Protein AF-A0A937QZJ7-F1 (afdb_monomer_lite)

Radius of gyration: 23.82 Å; chains: 1; bounding box: 59×58×66 Å

Sequence (347 aa):
MGINSFYIAVIALNGLVGIVTQPHTMSNCAAGRTEMEGRFGWMFGNLIKRVCTVPWCLTGVAAVVYFGSKGIEVEPDKVFGAVAGDFLPKIMPGVLGIFLAALLASVMSSCDAFMIASAGLFTENIYRPLAPDHPQGHYVTVGRIASVVVVSGGVAFAYGLRGVVEGLEIFWKISAMMGIAFWLGLFWRRMTTAGAWATTLIGFAVMLFTSDIVFGERSIWDFNQHFAQYLPQFMLFDGKLHLPWQMILYLGAALTSGIAVSLLTRPVAAEKLENFYALTRTPVRLGEQVDQPCTLPAGAVVPERRNLLPNTSLEIAIPSRISVLGFLAGWACVAVIVVCVYMIANG

pLDDT: mean 89.59, std 5.63, range [48.53, 97.44]

Structure (mmCIF, N/CA/C/O backbone):
data_AF-A0A937QZJ7-F1
#
_entry.id   AF-A0A937QZJ7-F1
#
loop_
_atom_site.group_PDB
_atom_site.id
_atom_site.type_symbol
_atom_site.label_atom_id
_atom_site.label_alt_id
_atom_site.label_comp_id
_atom_site.label_asym_id
_atom_site.label_entity_id
_atom_site.label_seq_id
_atom_site.pdbx_PDB_ins_code
_atom_site.Cartn_x
_atom_site.Cartn_y
_atom_site.Cartn_z
_atom_site.occupancy
_atom_site.B_iso_or_equiv
_atom_site.auth_seq_id
_atom_site.auth_comp_id
_atom_site.auth_asym_id
_atom_site.auth_atom_id
_atom_site.pdbx_PDB_model_num
ATOM 1 N N . MET A 1 1 ? -12.343 -13.049 21.674 1.00 48.53 1 MET A N 1
ATOM 2 C CA . MET A 1 1 ? -10.929 -13.278 21.295 1.00 48.53 1 MET A CA 1
ATOM 3 C C . MET A 1 1 ? -10.725 -12.787 19.856 1.00 48.53 1 MET A C 1
ATOM 5 O O . MET A 1 1 ? -10.540 -13.607 18.979 1.00 48.53 1 MET A O 1
ATOM 9 N N . GLY A 1 2 ? -10.860 -11.476 19.599 1.00 68.88 2 GLY A N 1
ATOM 10 C CA . GLY A 1 2 ? -10.841 -10.906 18.236 1.00 68.88 2 GLY A CA 1
ATOM 11 C C . GLY A 1 2 ? -9.450 -10.418 17.821 1.00 68.88 2 GLY A C 1
ATOM 12 O O . GLY A 1 2 ? -8.762 -11.054 17.035 1.00 68.88 2 GLY A O 1
ATOM 13 N N . ILE A 1 3 ? -8.981 -9.323 18.423 1.00 77.25 3 ILE A N 1
ATOM 14 C CA . ILE A 1 3 ? -7.643 -8.772 18.164 1.00 77.25 3 ILE A CA 1
ATOM 15 C C . ILE A 1 3 ? -6.646 -9.404 19.144 1.00 77.25 3 ILE A C 1
ATOM 17 O O . ILE A 1 3 ? -6.691 -9.139 20.343 1.00 77.25 3 ILE A O 1
ATOM 21 N N . ASN A 1 4 ? -5.751 -10.256 18.646 1.00 86.94 4 ASN A N 1
ATOM 22 C CA . ASN A 1 4 ? -4.649 -10.851 19.410 1.00 86.94 4 ASN A CA 1
ATOM 23 C C . ASN A 1 4 ? -3.289 -10.502 18.771 1.00 86.94 4 ASN A C 1
ATOM 25 O O . ASN A 1 4 ? -3.226 -9.868 17.716 1.00 86.94 4 ASN A O 1
ATOM 29 N N . SER A 1 5 ? -2.180 -10.901 19.399 1.00 88.12 5 SER A N 1
ATOM 30 C CA . SER A 1 5 ? -0.830 -10.634 18.873 1.00 88.12 5 SER A CA 1
ATOM 31 C C . SER A 1 5 ? -0.617 -11.199 17.463 1.00 88.12 5 SER A C 1
ATOM 33 O O . SER A 1 5 ? 0.039 -10.563 16.642 1.00 88.12 5 SER A O 1
ATOM 35 N N . PHE A 1 6 ? -1.225 -12.348 17.157 1.00 91.06 6 PHE A N 1
ATOM 36 C CA . PHE A 1 6 ? -1.207 -12.952 15.826 1.00 91.06 6 PHE A CA 1
ATOM 37 C C . PHE A 1 6 ? -1.927 -12.080 14.786 1.00 91.06 6 PHE A C 1
ATOM 39 O O . PHE A 1 6 ? -1.369 -11.813 13.724 1.00 91.06 6 PHE A O 1
ATOM 46 N N . TYR A 1 7 ? -3.116 -11.565 15.110 1.00 89.56 7 TYR A N 1
ATOM 47 C CA . TYR A 1 7 ? -3.871 -10.644 14.258 1.00 89.56 7 TYR A CA 1
ATOM 48 C C . TYR A 1 7 ? -3.046 -9.402 13.911 1.00 89.56 7 TYR A C 1
ATOM 50 O O . TYR A 1 7 ? -2.906 -9.045 12.742 1.00 89.56 7 TYR A O 1
ATOM 58 N N . ILE A 1 8 ? -2.430 -8.792 14.927 1.00 89.56 8 ILE A N 1
ATOM 59 C CA . ILE A 1 8 ? -1.587 -7.604 14.762 1.00 89.56 8 ILE A CA 1
ATOM 60 C C . ILE A 1 8 ? -0.368 -7.917 13.886 1.00 89.56 8 ILE A C 1
ATOM 62 O O . ILE A 1 8 ? -0.071 -7.160 12.963 1.00 89.56 8 ILE A O 1
ATOM 66 N N . ALA A 1 9 ? 0.322 -9.033 14.138 1.00 92.69 9 ALA A N 1
ATOM 67 C CA . ALA A 1 9 ? 1.514 -9.418 13.387 1.00 92.69 9 ALA A CA 1
ATOM 68 C C . ALA A 1 9 ? 1.215 -9.658 11.899 1.00 92.69 9 ALA A C 1
ATOM 70 O O . ALA A 1 9 ? 1.947 -9.174 11.035 1.00 92.69 9 ALA A O 1
ATOM 71 N N . VAL A 1 10 ? 0.124 -10.363 11.591 1.00 93.00 10 VAL A N 1
ATOM 72 C CA . VAL A 1 10 ? -0.250 -10.673 10.206 1.00 93.00 10 VAL A CA 1
ATOM 73 C C . VAL A 1 10 ? -0.704 -9.426 9.455 1.00 93.00 10 VAL A C 1
ATOM 75 O O . VAL A 1 10 ? -0.276 -9.221 8.323 1.00 93.00 10 VAL A O 1
ATOM 78 N N . ILE A 1 11 ? -1.502 -8.551 10.073 1.00 89.62 11 ILE A N 1
ATOM 79 C CA . ILE A 1 11 ? -1.908 -7.293 9.430 1.00 89.62 11 ILE A CA 1
ATOM 80 C C . ILE A 1 11 ? -0.711 -6.373 9.216 1.00 89.62 11 ILE A C 1
ATOM 82 O O . ILE A 1 11 ? -0.606 -5.752 8.159 1.00 89.62 11 ILE A O 1
ATOM 86 N N . ALA A 1 12 ? 0.216 -6.306 10.175 1.00 90.50 12 ALA A N 1
ATOM 87 C CA . ALA A 1 12 ? 1.449 -5.547 10.010 1.00 90.50 12 ALA A CA 1
ATOM 88 C C . ALA A 1 12 ? 2.272 -6.076 8.825 1.00 90.50 12 ALA A C 1
ATOM 90 O O . ALA A 1 12 ? 2.703 -5.288 7.983 1.00 90.50 12 ALA A O 1
ATOM 91 N N . LEU A 1 13 ? 2.429 -7.399 8.710 1.00 92.44 13 LEU A N 1
ATOM 92 C CA . LEU A 1 13 ? 3.103 -8.027 7.573 1.00 92.44 13 LEU A CA 1
ATOM 93 C C . LEU A 1 13 ? 2.379 -7.729 6.254 1.00 92.44 13 LEU A C 1
ATOM 95 O O . LEU A 1 13 ? 3.010 -7.311 5.287 1.00 92.44 13 LEU A O 1
ATOM 99 N N . ASN A 1 14 ? 1.057 -7.885 6.220 1.00 92.00 14 ASN A N 1
ATOM 100 C CA . ASN A 1 14 ? 0.241 -7.606 5.044 1.00 92.00 14 ASN A CA 1
ATOM 101 C C . ASN A 1 14 ? 0.363 -6.139 4.599 1.00 92.00 14 ASN A C 1
ATOM 103 O O . ASN A 1 14 ? 0.540 -5.851 3.417 1.00 92.00 14 ASN A O 1
ATOM 107 N N . GLY A 1 15 ? 0.340 -5.208 5.556 1.00 90.50 15 GLY A N 1
ATOM 108 C CA . GLY A 1 15 ? 0.557 -3.785 5.312 1.00 90.50 15 GLY A CA 1
ATOM 109 C C . GLY A 1 15 ? 1.948 -3.488 4.747 1.00 90.50 15 GLY A C 1
ATOM 110 O O . GLY A 1 15 ? 2.060 -2.720 3.794 1.00 90.50 15 GLY A O 1
ATOM 111 N N . LEU A 1 16 ? 3.000 -4.127 5.274 1.00 90.38 16 LEU A N 1
ATOM 112 C CA . LEU A 1 16 ? 4.367 -4.007 4.746 1.00 90.38 16 LEU A CA 1
ATOM 113 C C . LEU A 1 16 ? 4.489 -4.549 3.319 1.00 90.38 16 LEU A C 1
ATOM 115 O O . LEU A 1 16 ? 5.191 -3.964 2.495 1.00 90.38 16 LEU A O 1
ATOM 119 N N . VAL A 1 17 ? 3.794 -5.643 3.011 1.00 92.69 17 VAL A N 1
ATOM 120 C CA . VAL A 1 17 ? 3.760 -6.192 1.655 1.00 92.69 17 VAL A CA 1
ATOM 121 C C . VAL A 1 17 ? 3.044 -5.229 0.705 1.00 92.69 17 VAL A C 1
ATOM 123 O O . VAL A 1 17 ? 3.556 -4.975 -0.379 1.00 92.69 17 VAL A O 1
ATOM 126 N N . GLY A 1 18 ? 1.899 -4.666 1.103 1.00 90.31 18 GLY A N 1
ATOM 127 C CA . GLY A 1 18 ? 1.051 -3.859 0.220 1.00 90.31 18 GLY A CA 1
ATOM 128 C C . GLY A 1 18 ? 1.418 -2.381 0.078 1.00 90.31 18 GLY A C 1
ATOM 129 O O . GLY A 1 18 ? 0.982 -1.746 -0.879 1.00 90.31 18 GLY A O 1
ATOM 130 N N . ILE A 1 19 ? 2.198 -1.801 0.996 1.00 88.81 19 ILE A N 1
ATOM 131 C CA . ILE A 1 19 ? 2.499 -0.356 0.974 1.00 88.81 19 ILE A CA 1
ATOM 132 C C . ILE A 1 19 ? 3.241 0.073 -0.300 1.00 88.81 19 ILE A C 1
ATOM 134 O O . ILE A 1 19 ? 2.977 1.143 -0.841 1.00 88.81 19 ILE A O 1
ATOM 138 N N . VAL A 1 20 ? 4.128 -0.782 -0.816 1.00 87.06 20 VAL A N 1
ATOM 139 C CA . VAL A 1 20 ? 4.969 -0.492 -1.990 1.00 87.06 20 VAL A CA 1
ATOM 140 C C . VAL A 1 20 ? 4.187 -0.410 -3.297 1.00 87.06 20 VAL A C 1
ATOM 142 O O . VAL A 1 20 ? 4.628 0.248 -4.234 1.00 87.06 20 VAL A O 1
ATOM 145 N N . THR A 1 21 ? 3.020 -1.047 -3.360 1.00 88.25 21 THR A N 1
ATOM 146 C CA . THR A 1 21 ? 2.150 -1.054 -4.542 1.00 88.25 21 THR A CA 1
ATOM 147 C C . THR A 1 21 ? 1.057 0.001 -4.488 1.00 88.25 21 THR A C 1
ATOM 149 O O . THR A 1 21 ? 0.232 0.072 -5.396 1.00 88.25 21 THR A O 1
ATOM 152 N N . GLN A 1 22 ? 1.039 0.849 -3.455 1.00 86.75 22 GLN A N 1
ATOM 153 C CA . GLN A 1 22 ? 0.125 1.983 -3.429 1.00 86.75 22 GLN A CA 1
ATOM 154 C C . GLN A 1 22 ? 0.563 3.023 -4.471 1.00 86.75 22 GLN A C 1
ATOM 156 O O . GLN A 1 22 ? 1.708 3.481 -4.434 1.00 86.75 22 GLN A O 1
ATOM 161 N N . PRO A 1 23 ? -0.332 3.445 -5.378 1.00 81.06 23 PRO A N 1
ATOM 162 C CA . PRO A 1 23 ? 0.050 4.182 -6.583 1.00 81.06 23 PRO A CA 1
ATOM 163 C C . PRO A 1 23 ? 0.672 5.554 -6.287 1.00 81.06 23 PRO A C 1
ATOM 165 O O . PRO A 1 23 ? 1.566 5.996 -7.000 1.00 81.06 23 PRO A O 1
ATOM 168 N N . HIS A 1 24 ? 0.264 6.199 -5.192 1.00 84.25 24 HIS A N 1
ATOM 169 C CA . HIS A 1 24 ? 0.816 7.483 -4.755 1.00 84.25 24 HIS A CA 1
ATOM 170 C C . HIS A 1 24 ? 2.193 7.361 -4.073 1.00 84.25 24 HIS A C 1
ATOM 172 O O . HIS A 1 24 ? 2.900 8.354 -3.921 1.00 84.25 24 HIS A O 1
ATOM 178 N N . THR A 1 25 ? 2.596 6.165 -3.631 1.00 85.50 25 THR A N 1
ATOM 179 C CA . THR A 1 25 ? 3.853 5.985 -2.886 1.00 85.50 25 THR A CA 1
ATOM 180 C C . THR A 1 25 ? 5.062 6.242 -3.779 1.00 85.50 25 THR A C 1
ATOM 182 O O . THR A 1 25 ? 5.954 7.001 -3.401 1.00 85.50 25 THR A O 1
ATOM 185 N N . MET A 1 26 ? 5.071 5.677 -4.990 1.00 82.50 26 MET A N 1
ATOM 186 C CA . MET A 1 26 ? 6.173 5.889 -5.932 1.00 82.50 26 MET A CA 1
ATOM 187 C C . MET A 1 26 ? 6.269 7.348 -6.381 1.00 82.50 26 MET A C 1
ATOM 189 O O . MET A 1 26 ? 7.365 7.899 -6.385 1.00 82.50 26 MET A O 1
ATOM 193 N N . SER A 1 27 ? 5.141 7.997 -6.693 1.00 81.44 27 SER A N 1
ATOM 194 C CA . SER A 1 27 ? 5.134 9.406 -7.110 1.00 81.44 27 SER A CA 1
ATOM 195 C C . SER A 1 27 ? 5.614 10.342 -6.002 1.00 81.44 27 SER A C 1
ATOM 197 O O . SER A 1 27 ? 6.367 11.272 -6.273 1.00 81.44 27 SER A O 1
ATOM 199 N N . ASN A 1 28 ? 5.237 10.078 -4.748 1.00 82.75 28 ASN A N 1
ATOM 200 C CA . ASN A 1 28 ? 5.669 10.890 -3.611 1.00 82.75 28 ASN A CA 1
ATOM 201 C C . ASN A 1 28 ? 7.178 10.772 -3.370 1.00 82.75 28 ASN A C 1
ATOM 203 O O . ASN A 1 28 ? 7.836 11.775 -3.110 1.00 82.75 28 ASN A O 1
ATOM 207 N N . CYS A 1 29 ? 7.735 9.564 -3.488 1.00 82.19 29 CYS A N 1
ATOM 208 C CA . CYS A 1 29 ? 9.179 9.358 -3.382 1.00 82.19 29 CYS A CA 1
ATOM 209 C C . CYS A 1 29 ? 9.938 9.967 -4.572 1.00 82.19 29 CYS A C 1
ATOM 211 O O . CYS A 1 29 ? 11.021 10.516 -4.379 1.00 82.19 29 CYS A O 1
ATOM 213 N N . ALA A 1 30 ? 9.365 9.908 -5.778 1.00 79.88 30 ALA A N 1
ATOM 214 C CA . ALA A 1 30 ? 9.956 10.463 -6.996 1.00 79.88 30 ALA A CA 1
ATOM 215 C C . ALA A 1 30 ? 9.897 12.000 -7.073 1.00 79.88 30 ALA A C 1
ATOM 217 O O . ALA A 1 30 ? 10.629 12.597 -7.854 1.00 79.88 30 ALA A O 1
ATOM 218 N N . ALA A 1 31 ? 9.053 12.653 -6.268 1.00 83.81 31 ALA A N 1
ATOM 219 C CA . ALA A 1 31 ? 8.969 14.113 -6.208 1.00 83.81 31 ALA A CA 1
ATOM 220 C C . ALA A 1 31 ? 10.156 14.771 -5.471 1.00 83.81 31 ALA A C 1
ATOM 222 O O . ALA A 1 31 ? 10.323 15.991 -5.541 1.00 83.81 31 ALA A O 1
ATOM 223 N N . GLY A 1 32 ? 10.967 13.991 -4.746 1.00 84.81 32 GLY A N 1
ATOM 224 C CA . GLY A 1 32 ? 12.198 14.478 -4.120 1.00 84.81 32 GLY A CA 1
ATOM 225 C C . GLY A 1 32 ? 13.272 14.808 -5.160 1.00 84.81 32 GLY A C 1
ATOM 226 O O . GLY A 1 32 ? 13.338 14.184 -6.214 1.00 84.81 32 GLY A O 1
ATOM 227 N N . ARG A 1 33 ? 14.154 15.772 -4.867 1.00 84.25 33 ARG A N 1
ATOM 228 C CA . ARG A 1 33 ? 15.234 16.156 -5.799 1.00 84.25 33 ARG A CA 1
ATOM 229 C C . ARG A 1 33 ? 16.394 15.171 -5.784 1.00 84.25 33 ARG A C 1
ATOM 231 O O . ARG A 1 33 ? 17.180 15.117 -6.725 1.00 84.25 33 ARG A O 1
ATOM 238 N N . THR A 1 34 ? 16.539 14.450 -4.676 1.00 88.12 34 THR A N 1
ATOM 239 C CA . THR A 1 34 ? 17.578 13.444 -4.466 1.00 88.12 34 THR A CA 1
ATOM 240 C C . THR A 1 34 ? 16.996 12.229 -3.758 1.00 88.12 34 THR A C 1
ATOM 242 O O . THR A 1 34 ? 16.001 12.324 -3.033 1.00 88.12 34 THR A O 1
ATOM 245 N N . GLU A 1 35 ? 17.666 11.085 -3.894 1.00 85.38 35 GLU A N 1
ATOM 246 C CA . GLU A 1 35 ? 17.278 9.858 -3.192 1.00 85.38 35 GLU A CA 1
ATOM 247 C C . GLU A 1 35 ? 17.238 10.054 -1.661 1.00 85.38 35 GLU A C 1
ATOM 249 O O . GLU A 1 35 ? 16.348 9.543 -0.979 1.00 85.38 35 GLU A O 1
ATOM 254 N N . MET A 1 36 ? 18.170 10.834 -1.101 1.00 88.12 36 MET A N 1
ATOM 255 C CA . MET A 1 36 ? 18.233 11.084 0.344 1.00 88.12 36 MET A CA 1
ATOM 256 C C . MET A 1 36 ? 17.056 11.914 0.862 1.00 88.12 36 MET A C 1
ATOM 258 O O . MET A 1 36 ? 16.551 11.618 1.946 1.00 88.12 36 MET A O 1
ATOM 262 N N . GLU A 1 37 ? 16.592 12.907 0.100 1.00 88.81 37 GLU A N 1
ATOM 263 C CA . GLU A 1 37 ? 15.382 13.667 0.440 1.00 88.81 37 GLU A CA 1
ATOM 264 C C . GLU A 1 37 ? 14.152 12.755 0.470 1.00 88.81 37 GLU A C 1
ATOM 266 O O . GLU A 1 37 ? 13.390 12.789 1.437 1.00 88.81 37 GLU A O 1
ATOM 271 N N . GLY A 1 38 ? 14.003 11.881 -0.533 1.00 88.31 38 GLY A N 1
ATOM 272 C CA . GLY A 1 38 ? 12.912 10.905 -0.584 1.00 88.31 38 GLY A CA 1
ATOM 273 C C . GLY A 1 38 ? 12.938 9.946 0.610 1.00 88.31 38 GLY A C 1
ATOM 274 O O . GLY A 1 38 ? 11.921 9.732 1.271 1.00 88.31 38 GLY A O 1
ATOM 275 N N . ARG A 1 39 ? 14.120 9.424 0.958 1.00 87.94 39 ARG A N 1
ATOM 276 C CA . ARG A 1 39 ? 14.309 8.521 2.107 1.00 87.94 39 ARG A CA 1
ATOM 277 C C . ARG A 1 39 ? 13.985 9.189 3.440 1.00 87.94 39 ARG A C 1
ATOM 279 O O . ARG A 1 39 ? 13.289 8.595 4.265 1.00 87.94 39 ARG A O 1
ATOM 286 N N . PHE A 1 40 ? 14.489 10.403 3.659 1.00 88.50 40 PHE A N 1
ATOM 287 C CA . PHE A 1 40 ? 14.220 11.152 4.884 1.00 88.50 40 PHE A CA 1
ATOM 288 C C . PHE A 1 40 ? 12.739 11.526 4.985 1.00 88.50 40 PHE A C 1
ATOM 290 O O . PHE A 1 40 ? 12.119 11.272 6.015 1.00 88.50 40 PHE A O 1
ATOM 297 N N . GLY A 1 41 ? 12.155 12.054 3.904 1.00 89.75 41 GLY A N 1
ATOM 298 C CA . GLY A 1 41 ? 10.746 12.437 3.844 1.00 89.75 41 GLY A CA 1
ATOM 299 C C . GLY A 1 41 ? 9.806 11.261 4.101 1.00 89.75 41 GLY A C 1
ATOM 300 O O . GLY A 1 41 ? 8.889 11.374 4.916 1.00 89.75 41 GLY A O 1
ATOM 301 N N . TRP A 1 42 ? 10.071 10.103 3.487 1.00 87.94 42 TRP A N 1
ATOM 302 C CA . TRP A 1 42 ? 9.281 8.891 3.707 1.00 87.94 42 TRP A CA 1
ATOM 303 C C . TRP A 1 42 ? 9.346 8.414 5.162 1.00 87.94 42 TRP A C 1
ATOM 305 O O . TRP A 1 42 ? 8.314 8.118 5.771 1.00 87.94 42 TRP A O 1
ATOM 315 N N . MET A 1 43 ? 10.549 8.366 5.739 1.00 88.38 43 MET A N 1
ATOM 316 C CA . MET A 1 43 ? 10.755 7.925 7.118 1.00 88.38 43 MET A CA 1
ATOM 317 C C . MET A 1 43 ? 10.092 8.875 8.121 1.00 88.38 43 MET A C 1
ATOM 319 O O . MET A 1 43 ? 9.308 8.451 8.971 1.00 88.38 43 MET A O 1
ATOM 323 N N . PHE A 1 44 ? 10.374 10.170 7.996 1.00 89.56 44 PHE A N 1
ATOM 324 C CA . PHE A 1 44 ? 9.862 11.198 8.891 1.00 89.56 44 PHE A CA 1
ATOM 325 C C . PHE A 1 44 ? 8.338 11.328 8.799 1.00 89.56 44 PHE A C 1
ATOM 327 O O . PHE A 1 44 ? 7.660 11.373 9.826 1.00 89.56 44 PHE A O 1
ATOM 334 N N . GLY A 1 45 ? 7.779 11.293 7.585 1.00 89.50 45 GLY A N 1
ATOM 335 C CA . GLY A 1 45 ? 6.333 11.322 7.369 1.00 89.50 45 GLY A CA 1
ATOM 336 C C . GLY A 1 45 ? 5.615 10.132 8.013 1.00 89.50 45 GLY A C 1
ATOM 337 O O . GLY A 1 45 ? 4.573 10.308 8.646 1.00 89.50 45 GLY A O 1
ATOM 338 N N . ASN A 1 46 ? 6.185 8.925 7.922 1.00 88.69 46 ASN A N 1
ATOM 339 C CA . ASN A 1 46 ? 5.636 7.753 8.610 1.00 88.69 46 ASN A CA 1
ATOM 340 C C . ASN A 1 46 ? 5.739 7.874 10.136 1.00 88.69 46 ASN A C 1
ATOM 342 O O . ASN A 1 46 ? 4.801 7.493 10.836 1.00 88.69 46 ASN A O 1
ATOM 346 N N . LEU A 1 47 ? 6.834 8.433 10.659 1.00 90.56 47 LEU A N 1
ATOM 347 C CA . LEU A 1 47 ? 7.017 8.619 12.098 1.00 90.56 47 LEU A CA 1
ATOM 348 C C . LEU A 1 47 ? 6.030 9.642 12.680 1.00 90.56 47 LEU A C 1
ATOM 350 O O . LEU A 1 47 ? 5.380 9.347 13.683 1.00 90.56 47 LEU A O 1
ATOM 354 N N . ILE A 1 48 ? 5.850 10.797 12.028 1.00 91.38 48 ILE A N 1
ATOM 355 C CA . ILE A 1 48 ? 4.863 11.810 12.443 1.00 91.38 48 ILE A CA 1
ATOM 356 C C . ILE A 1 48 ? 3.465 11.205 12.509 1.00 91.38 48 ILE A C 1
ATOM 358 O O . ILE A 1 48 ? 2.762 11.400 13.501 1.00 91.38 48 ILE A O 1
ATOM 362 N N . LYS A 1 49 ? 3.069 10.418 11.498 1.00 89.62 49 LYS A N 1
ATOM 363 C CA . LYS A 1 49 ? 1.763 9.746 11.503 1.00 89.62 49 LYS A CA 1
ATOM 364 C C . LYS A 1 49 ? 1.570 8.899 12.763 1.00 89.62 49 LYS A C 1
ATOM 366 O O . LYS A 1 49 ? 0.486 8.926 13.335 1.00 89.62 49 LYS A O 1
ATOM 371 N N . ARG A 1 50 ? 2.609 8.196 13.236 1.00 89.44 50 ARG A N 1
ATOM 372 C CA . ARG A 1 50 ? 2.536 7.396 14.475 1.00 89.44 50 ARG A CA 1
ATOM 373 C C . ARG A 1 50 ? 2.343 8.257 15.718 1.00 89.44 50 ARG A C 1
ATOM 375 O O . ARG A 1 50 ? 1.522 7.908 16.563 1.00 89.44 50 ARG A O 1
ATOM 382 N N . VAL A 1 51 ? 3.024 9.397 15.799 1.00 90.25 51 VAL A N 1
ATOM 383 C CA . VAL A 1 51 ? 2.830 10.354 16.898 1.00 90.25 51 VAL A CA 1
ATOM 384 C C . VAL A 1 51 ? 1.390 10.882 16.908 1.00 90.25 51 VAL A C 1
ATOM 386 O O . VAL A 1 51 ? 0.751 10.870 17.954 1.00 90.25 51 VAL A O 1
ATOM 389 N N . CYS A 1 52 ? 0.834 11.256 15.751 1.00 89.94 52 CYS A N 1
ATOM 390 C CA . CYS A 1 52 ? -0.543 11.756 15.644 1.00 89.94 52 CYS A CA 1
ATOM 391 C C . CYS A 1 52 ? -1.612 10.695 15.958 1.00 89.94 52 CYS A C 1
ATOM 393 O O . CYS A 1 52 ? -2.673 11.030 16.481 1.00 89.94 52 CYS A O 1
ATOM 395 N N . THR A 1 53 ? -1.350 9.413 15.677 1.00 88.88 53 THR A N 1
ATOM 396 C CA . THR A 1 53 ? -2.319 8.341 15.968 1.00 88.88 53 THR A CA 1
ATOM 397 C C . THR A 1 53 ? -2.531 8.090 17.460 1.00 88.88 53 THR A C 1
ATOM 399 O O . THR A 1 53 ? -3.592 7.601 17.840 1.00 88.88 53 THR A O 1
ATOM 402 N N . VAL A 1 54 ? -1.562 8.441 18.314 1.00 90.06 54 VAL A N 1
ATOM 403 C CA . VAL A 1 54 ? -1.662 8.223 19.765 1.00 90.06 54 VAL A CA 1
ATOM 404 C C . VAL A 1 54 ? -2.781 9.073 20.388 1.00 90.06 54 VAL A C 1
ATOM 406 O O . VAL A 1 54 ? -3.692 8.480 20.969 1.00 90.06 54 VAL A O 1
ATOM 409 N N . PRO A 1 55 ? -2.810 10.415 20.227 1.00 89.50 55 PRO A N 1
ATOM 410 C CA . PRO A 1 55 ? -3.928 11.231 20.699 1.00 89.50 55 PRO A CA 1
ATOM 411 C C . PRO A 1 55 ? -5.285 10.803 20.137 1.00 89.50 55 PRO A C 1
ATOM 413 O O . PRO A 1 55 ? -6.270 10.816 20.872 1.00 89.50 55 PRO A O 1
ATOM 416 N N . TRP A 1 56 ? -5.358 10.387 18.866 1.00 89.31 56 TRP A N 1
ATOM 417 C CA . TRP A 1 56 ? -6.610 9.893 18.280 1.00 89.31 56 TRP A CA 1
ATOM 418 C C . TRP A 1 56 ? -7.123 8.632 18.975 1.00 89.31 56 TRP A C 1
ATOM 420 O O . TRP A 1 56 ? -8.303 8.564 19.312 1.00 89.31 56 TRP A O 1
ATOM 430 N N . CYS A 1 57 ? -6.240 7.669 19.246 1.00 88.88 57 CYS A N 1
ATOM 431 C CA . CYS A 1 57 ? -6.594 6.453 19.974 1.00 88.88 57 CYS A CA 1
ATOM 432 C C . CYS A 1 57 ? -7.084 6.772 21.396 1.00 88.88 57 CYS A C 1
ATOM 434 O O . CYS A 1 57 ? -8.162 6.331 21.792 1.00 88.88 57 CYS A O 1
ATOM 436 N N . LEU A 1 58 ? -6.339 7.606 22.133 1.00 89.75 58 LEU A N 1
ATOM 437 C CA . LEU A 1 58 ? -6.716 8.033 23.485 1.00 89.75 58 LEU A CA 1
ATOM 438 C C . LEU A 1 58 ? -8.064 8.764 23.498 1.00 89.75 58 LEU A C 1
ATOM 440 O O . LEU A 1 58 ? -8.894 8.502 24.366 1.00 89.75 58 LEU A O 1
ATOM 444 N N . THR A 1 59 ? -8.313 9.624 22.506 1.00 91.00 59 THR A N 1
ATOM 445 C CA . THR A 1 59 ? -9.606 10.306 22.344 1.00 91.00 59 THR A CA 1
ATOM 446 C C . THR A 1 59 ? -10.737 9.297 22.147 1.00 91.00 59 THR A C 1
ATOM 448 O O . THR A 1 59 ? -11.782 9.433 22.775 1.00 91.00 59 THR A O 1
ATOM 451 N N . GLY A 1 60 ? -10.530 8.262 21.325 1.00 90.94 60 GLY A N 1
ATOM 452 C CA . GLY A 1 60 ? -11.512 7.195 21.117 1.00 90.94 60 GLY A CA 1
ATOM 453 C C . GLY A 1 60 ? -11.838 6.428 22.401 1.00 90.94 60 GLY A C 1
ATOM 454 O O . GLY A 1 60 ? -13.009 6.266 22.736 1.00 90.94 60 GLY A O 1
ATOM 455 N N . VAL A 1 61 ? -10.821 6.019 23.167 1.00 89.62 61 VAL A N 1
ATOM 456 C CA . VAL A 1 61 ? -11.016 5.317 24.451 1.00 89.62 61 VAL A CA 1
ATOM 457 C C . VAL A 1 61 ? -11.733 6.209 25.471 1.00 89.62 61 VAL A C 1
ATOM 459 O O . VAL A 1 61 ? -12.693 5.771 26.105 1.00 89.62 61 VAL A O 1
ATOM 462 N N . ALA A 1 62 ? -11.323 7.474 25.596 1.00 91.12 62 ALA A N 1
ATOM 463 C CA . ALA A 1 62 ? -11.970 8.433 26.489 1.0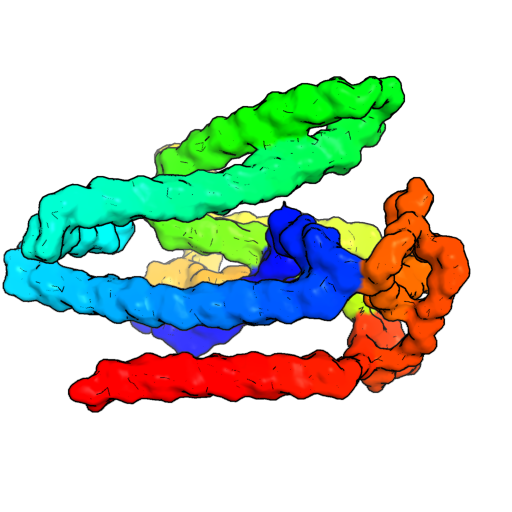0 91.12 62 ALA A CA 1
ATOM 464 C C . ALA A 1 62 ? -13.441 8.673 26.108 1.00 91.12 62 ALA A C 1
ATOM 466 O O . ALA A 1 62 ? -14.301 8.778 26.983 1.00 91.12 62 ALA A O 1
ATOM 467 N N . ALA A 1 63 ? -13.745 8.711 24.809 1.00 92.81 63 ALA A N 1
ATOM 468 C CA . ALA A 1 63 ? -15.103 8.877 24.310 1.00 92.81 63 ALA A CA 1
ATOM 469 C C . ALA A 1 63 ? -16.020 7.712 24.702 1.00 92.81 63 ALA A C 1
ATOM 471 O O . ALA A 1 63 ? -17.153 7.951 25.115 1.00 92.81 63 ALA A O 1
ATOM 472 N N . VAL A 1 64 ? -15.523 6.470 24.628 1.00 89.56 64 VAL A N 1
ATOM 473 C CA . VAL A 1 64 ? -16.274 5.273 25.047 1.00 89.56 64 VAL A CA 1
ATOM 474 C C . VAL A 1 64 ? -16.674 5.372 26.519 1.00 89.56 64 VAL A C 1
ATOM 476 O O . VAL A 1 64 ? -17.835 5.146 26.855 1.00 89.56 64 VAL A O 1
ATOM 479 N N . VAL A 1 65 ? -15.749 5.775 27.396 1.00 91.31 65 VAL A N 1
ATOM 480 C CA . VAL A 1 65 ? -16.040 5.962 28.828 1.00 91.31 65 VAL A CA 1
ATOM 481 C C . VAL A 1 65 ? -17.021 7.117 29.046 1.00 91.31 65 VAL A C 1
ATOM 483 O O . VAL A 1 65 ? -17.982 6.975 29.799 1.00 91.31 65 VAL A O 1
ATOM 486 N N . TYR A 1 66 ? -16.818 8.251 28.372 1.00 93.12 66 TYR A N 1
ATOM 487 C CA . TYR A 1 66 ? -17.668 9.435 28.513 1.00 93.12 66 TYR A CA 1
ATOM 488 C C . TYR A 1 66 ? -19.119 9.167 28.097 1.00 93.12 66 TYR A C 1
ATOM 490 O O . TYR A 1 66 ? -20.032 9.407 28.888 1.00 93.12 66 TYR A O 1
ATOM 498 N N . PHE A 1 67 ? -19.346 8.637 26.893 1.00 93.50 67 PHE A N 1
ATOM 499 C CA . PHE A 1 67 ? -20.697 8.332 26.415 1.00 93.50 67 PHE A CA 1
ATOM 500 C C . PHE A 1 67 ? -21.322 7.159 27.179 1.00 93.50 67 PHE A C 1
ATOM 502 O O . PHE A 1 67 ? -22.489 7.243 27.567 1.00 93.50 67 PHE A O 1
ATOM 509 N N . GLY A 1 68 ? -20.527 6.137 27.516 1.00 90.62 68 GLY A N 1
ATOM 510 C CA . GLY A 1 68 ? -20.963 5.017 28.351 1.00 90.62 68 GLY A CA 1
ATOM 511 C C . GLY A 1 68 ? -21.435 5.455 29.740 1.00 90.62 68 GLY A C 1
ATOM 512 O O . GLY A 1 68 ? -22.486 5.015 30.196 1.00 90.62 68 GLY A O 1
ATOM 513 N N . SER A 1 69 ? -20.735 6.398 30.384 1.00 91.25 69 SER A N 1
ATOM 514 C CA . SER A 1 69 ? -21.128 6.940 31.698 1.00 91.25 69 SER A CA 1
ATOM 515 C C . SER A 1 69 ? -22.466 7.691 31.684 1.00 91.25 69 SER A C 1
ATOM 517 O O . SER A 1 69 ? -23.111 7.835 32.720 1.00 91.25 69 SER A O 1
ATOM 519 N N . LYS A 1 70 ? -22.892 8.160 30.506 1.00 90.31 70 LYS A N 1
ATOM 520 C CA . LYS A 1 70 ? -24.161 8.863 30.291 1.00 90.31 70 LYS A CA 1
ATOM 521 C C . LYS A 1 70 ? -25.284 7.949 29.800 1.00 90.31 70 LYS A C 1
ATOM 523 O O . LYS A 1 70 ? -26.393 8.434 29.602 1.00 90.31 70 LYS A O 1
ATOM 528 N N . GLY A 1 71 ? -25.002 6.665 29.565 1.00 89.62 71 GLY A N 1
ATOM 529 C CA . GLY A 1 71 ? -25.947 5.743 28.933 1.00 89.62 71 GLY A CA 1
ATOM 530 C C . GLY A 1 71 ? -26.297 6.125 27.490 1.00 89.62 71 GLY A C 1
ATOM 531 O O . GLY A 1 71 ? -27.378 5.784 27.021 1.00 89.62 71 GLY A O 1
ATOM 532 N N . ILE A 1 72 ? -25.423 6.870 26.802 1.00 90.31 72 ILE A N 1
ATOM 533 C CA . ILE A 1 72 ? -25.625 7.269 25.406 1.00 90.31 72 ILE A CA 1
ATOM 534 C C . ILE A 1 72 ? -24.883 6.275 24.522 1.00 90.31 72 ILE A C 1
ATOM 536 O O . ILE A 1 72 ? -23.655 6.195 24.563 1.00 90.31 72 ILE A O 1
ATOM 540 N N . GLU A 1 73 ? -25.619 5.550 23.688 1.00 86.94 73 GLU A N 1
ATOM 541 C CA . GLU A 1 73 ? -25.019 4.724 22.646 1.00 86.94 73 GLU A CA 1
ATOM 542 C C . GLU A 1 73 ? -24.701 5.586 21.421 1.00 86.94 73 GLU A C 1
ATOM 544 O O . GLU A 1 73 ? -25.576 6.229 20.839 1.00 86.94 73 GLU A O 1
ATOM 549 N N . VAL A 1 74 ? -23.424 5.614 21.038 1.00 87.19 74 VAL A N 1
ATOM 550 C CA . VAL A 1 74 ? -22.944 6.306 19.839 1.00 87.19 74 VAL A CA 1
ATOM 551 C C . VAL A 1 74 ? -22.341 5.272 18.906 1.00 87.19 74 VAL A C 1
ATOM 553 O O . VAL A 1 74 ? -21.491 4.478 19.304 1.00 87.19 74 VAL A O 1
ATOM 556 N N . GLU A 1 75 ? -22.772 5.302 17.650 1.00 87.38 75 GLU A N 1
ATOM 557 C CA . GLU A 1 75 ? -22.202 4.465 16.601 1.00 87.38 75 GLU A CA 1
ATOM 558 C C . GLU A 1 75 ? -20.683 4.713 16.478 1.00 87.38 75 GLU A C 1
ATOM 560 O O . GLU A 1 75 ? -20.288 5.880 16.371 1.00 87.38 75 GLU A O 1
ATOM 565 N N . PRO A 1 76 ? -19.830 3.665 16.463 1.00 85.62 76 PRO A N 1
ATOM 566 C CA . PRO A 1 76 ? -18.370 3.802 16.512 1.00 85.62 76 PRO A CA 1
ATOM 567 C C . PRO A 1 76 ? -17.789 4.789 15.492 1.00 85.62 76 PRO A C 1
ATOM 569 O O . PRO A 1 76 ? -16.948 5.618 15.841 1.00 85.62 76 PRO A O 1
ATOM 572 N N . ASP A 1 77 ? -18.305 4.770 14.263 1.00 86.38 77 ASP A N 1
ATOM 573 C CA . ASP A 1 77 ? -17.831 5.619 13.164 1.00 86.38 77 ASP A CA 1
ATOM 574 C C . ASP A 1 77 ? -18.178 7.110 13.364 1.00 86.38 77 ASP A C 1
ATOM 576 O O . ASP A 1 77 ? -17.545 7.990 12.778 1.00 86.38 77 ASP A O 1
ATOM 580 N N . LYS A 1 78 ? -19.146 7.429 14.236 1.00 89.94 78 LYS A N 1
ATOM 581 C CA . LYS A 1 78 ? -19.596 8.801 14.534 1.00 89.94 78 LYS A CA 1
ATOM 582 C C . LYS A 1 78 ? -18.981 9.383 15.807 1.00 89.94 78 LYS A C 1
ATOM 584 O O . LYS A 1 78 ? -19.084 10.591 16.032 1.00 89.94 78 LYS A O 1
ATOM 589 N N . VAL A 1 79 ? -18.314 8.563 16.623 1.00 91.44 79 VAL A N 1
ATOM 590 C CA . VAL A 1 79 ? -17.809 8.947 17.954 1.00 91.44 79 VAL A CA 1
ATOM 591 C C . VAL A 1 79 ? -16.895 10.169 17.896 1.00 91.44 79 VAL A C 1
ATOM 593 O O . VAL A 1 79 ? -17.065 11.099 18.682 1.00 91.44 79 VAL A O 1
ATOM 596 N N . PHE A 1 80 ? -15.953 10.215 16.950 1.00 90.38 80 PHE A N 1
ATOM 597 C CA . PHE A 1 80 ? -15.000 11.325 16.862 1.00 90.38 80 PHE A CA 1
ATOM 598 C C . PHE A 1 80 ? -15.693 12.669 16.575 1.00 90.38 80 PHE A C 1
ATOM 600 O O . PHE A 1 80 ? -15.373 13.684 17.195 1.00 90.38 80 PHE A O 1
ATOM 607 N N . GLY A 1 81 ? -16.697 12.665 15.691 1.00 91.62 81 GLY A N 1
ATOM 608 C CA . GLY A 1 81 ? -17.521 13.841 15.406 1.00 91.62 81 GLY A CA 1
ATOM 609 C C . GLY A 1 81 ? -18.412 14.237 16.586 1.00 91.62 81 GLY A C 1
ATOM 610 O O . GLY A 1 81 ? -18.539 15.424 16.879 1.00 91.62 81 GLY A O 1
ATOM 611 N N . ALA A 1 82 ? -18.969 13.256 17.302 1.00 92.50 82 ALA A N 1
ATOM 612 C CA . ALA A 1 82 ? -19.783 13.497 18.492 1.00 92.50 82 ALA A CA 1
ATOM 613 C C . ALA A 1 82 ? -18.971 14.164 19.615 1.00 92.50 82 ALA A C 1
ATOM 615 O O . ALA A 1 82 ? -19.408 15.167 20.176 1.00 92.50 82 ALA A O 1
ATOM 616 N N . VAL A 1 83 ? -17.751 13.681 19.891 1.00 93.75 83 VAL A N 1
ATOM 617 C CA . VAL A 1 83 ? -16.833 14.326 20.849 1.00 93.75 83 VAL A CA 1
ATOM 618 C C . VAL A 1 83 ? -16.498 15.750 20.409 1.00 93.75 83 VAL A C 1
ATOM 620 O O . VAL A 1 83 ? -16.556 16.678 21.214 1.00 93.75 83 VAL A O 1
ATOM 623 N N . ALA A 1 84 ? -16.174 15.953 19.131 1.00 93.44 84 ALA A N 1
ATOM 624 C CA . ALA A 1 84 ? -15.864 17.283 18.620 1.00 93.44 84 ALA A CA 1
ATOM 625 C C . ALA A 1 84 ? -17.042 18.260 18.808 1.00 93.44 84 ALA A C 1
ATOM 627 O O . ALA A 1 84 ? -16.840 19.384 19.268 1.00 93.44 84 ALA A O 1
ATOM 628 N N . GLY A 1 85 ? -18.271 17.820 18.521 1.00 93.12 85 GLY A N 1
ATOM 629 C CA . GLY A 1 85 ? -19.488 18.609 18.720 1.00 93.12 85 GLY A CA 1
ATOM 630 C C . GLY A 1 85 ? -19.772 18.944 20.188 1.00 93.12 85 GLY A C 1
ATOM 631 O O . GLY A 1 85 ? -20.161 20.069 20.493 1.00 93.12 85 GLY A O 1
ATOM 632 N N . ASP A 1 86 ? -19.516 18.009 21.104 1.00 92.44 86 ASP A N 1
ATOM 633 C CA . ASP A 1 86 ? -19.776 18.186 22.537 1.00 92.44 86 ASP A CA 1
ATOM 634 C C . ASP A 1 86 ? -18.768 19.107 23.237 1.00 92.44 86 ASP A C 1
ATOM 636 O O . ASP A 1 86 ? -19.129 19.788 24.204 1.00 92.44 86 ASP A O 1
ATOM 640 N N . PHE A 1 87 ? -17.501 19.092 22.812 1.00 93.06 87 PHE A N 1
ATOM 641 C CA . PHE A 1 87 ? -16.404 19.738 23.539 1.00 93.06 87 PHE A CA 1
ATOM 642 C C . PHE A 1 87 ? -15.868 21.000 22.858 1.00 93.06 87 PHE A C 1
ATOM 644 O O . PHE A 1 87 ? -15.619 21.988 23.548 1.00 93.06 87 PHE A O 1
ATOM 651 N N . LEU A 1 88 ? -15.713 21.023 21.529 1.00 94.81 88 LEU A N 1
ATOM 652 C CA . LEU A 1 88 ? -15.082 22.163 20.849 1.00 94.81 88 LEU A CA 1
ATOM 653 C C . LEU A 1 88 ? -15.855 23.482 21.013 1.00 94.81 88 LEU A C 1
ATOM 655 O O . LEU A 1 88 ? -15.206 24.493 21.291 1.00 94.81 88 LEU A O 1
ATOM 659 N N . PRO A 1 89 ? -17.203 23.514 20.933 1.00 94.56 89 PRO A N 1
ATOM 660 C CA . PRO A 1 89 ? -17.956 24.745 21.176 1.00 94.56 89 PRO A CA 1
ATOM 661 C C . PRO A 1 89 ? -17.803 25.289 22.601 1.00 94.56 89 PRO A C 1
ATOM 663 O O . PRO A 1 89 ? -17.928 26.494 22.803 1.00 94.56 89 PRO A O 1
ATOM 666 N N . LYS A 1 90 ? -17.525 24.419 23.584 1.00 94.00 90 LYS A N 1
ATOM 667 C CA . LYS A 1 90 ? -17.323 24.808 24.990 1.00 94.00 90 LYS A CA 1
ATOM 668 C C . LYS A 1 90 ? -15.952 25.435 25.236 1.00 94.00 90 LYS A C 1
ATOM 670 O O . LYS A 1 90 ? -15.811 26.197 26.183 1.00 94.00 90 LYS A O 1
ATOM 675 N N . ILE A 1 91 ? -14.954 25.110 24.410 1.00 93.00 91 ILE A N 1
ATOM 676 C CA . ILE A 1 91 ? -13.612 25.695 24.511 1.00 93.00 91 ILE A CA 1
ATOM 677 C C . ILE A 1 91 ? -13.638 27.134 23.996 1.00 93.00 91 ILE A C 1
ATOM 679 O O . ILE A 1 91 ? -13.205 28.048 24.694 1.00 93.00 91 ILE A O 1
ATOM 683 N N . MET A 1 92 ? -14.139 27.339 22.775 1.00 93.50 92 MET A N 1
ATOM 684 C CA . MET A 1 92 ? -14.279 28.665 22.174 1.00 93.50 92 MET A CA 1
ATOM 685 C C . MET A 1 92 ? -15.263 28.619 20.990 1.00 93.50 92 MET A C 1
ATOM 687 O O . MET A 1 92 ? -15.220 27.671 20.194 1.00 93.50 92 MET A O 1
ATOM 691 N N . PRO A 1 93 ? -16.126 29.640 20.815 1.00 91.31 93 PRO A N 1
ATOM 692 C CA . PRO A 1 93 ? -16.991 29.728 19.642 1.00 91.31 93 PRO A CA 1
ATOM 693 C C . PRO A 1 93 ? -16.162 29.731 18.347 1.00 91.31 93 PRO A C 1
ATOM 695 O O . PRO A 1 93 ? -15.147 30.412 18.245 1.00 91.31 93 PRO A O 1
ATOM 698 N N . GLY A 1 94 ? -16.591 28.955 17.348 1.00 93.19 94 GLY A N 1
ATOM 699 C CA . GLY A 1 94 ? -15.930 28.861 16.038 1.00 93.19 94 GLY A CA 1
ATOM 700 C C . GLY A 1 94 ? -14.886 27.743 15.892 1.00 93.19 94 GLY A C 1
ATOM 701 O O . GLY A 1 94 ? -14.615 27.331 14.765 1.00 93.19 94 GLY A O 1
ATOM 702 N N . VAL A 1 95 ? -14.371 27.161 16.985 1.00 96.06 95 VAL A N 1
ATOM 703 C CA . VAL A 1 95 ? -13.376 26.064 16.913 1.00 96.06 95 VAL A CA 1
ATOM 704 C C . VAL A 1 95 ? -13.944 24.815 16.240 1.00 96.06 95 VAL A C 1
ATOM 706 O O . VAL A 1 95 ? -13.239 24.152 15.482 1.00 96.06 95 VAL A O 1
ATOM 709 N N . LEU A 1 96 ? -15.236 24.529 16.435 1.00 95.19 96 LEU A N 1
ATOM 710 C CA . LEU A 1 96 ? -15.916 23.452 15.710 1.00 95.19 96 LEU A CA 1
ATOM 711 C C . LEU A 1 96 ? -15.868 23.675 14.187 1.00 95.19 96 LEU A C 1
ATOM 713 O O . LEU A 1 96 ? -15.642 22.730 13.438 1.00 95.19 96 LEU A O 1
ATOM 717 N N . GLY A 1 97 ? -16.011 24.922 13.727 1.00 95.62 97 GLY A N 1
ATOM 718 C CA . GLY A 1 97 ? -15.898 25.268 12.308 1.00 95.62 97 GLY A CA 1
ATOM 719 C C . GLY A 1 97 ? -14.485 25.049 11.765 1.00 95.62 97 GLY A C 1
ATOM 720 O O . GLY A 1 97 ? -14.325 24.461 10.699 1.00 95.62 97 GLY A O 1
ATOM 721 N N . ILE A 1 98 ? -13.457 25.443 12.527 1.00 96.06 98 ILE A N 1
ATOM 722 C CA . ILE A 1 98 ? -12.047 25.196 12.176 1.00 96.06 98 ILE A CA 1
ATOM 723 C C . ILE A 1 98 ? -11.766 23.691 12.094 1.00 96.06 98 ILE A C 1
ATOM 725 O O . ILE A 1 98 ? -11.124 23.235 11.151 1.00 96.06 98 ILE A O 1
ATOM 729 N N . PHE A 1 99 ? -12.278 22.910 13.048 1.00 94.94 99 PHE A N 1
ATOM 730 C CA . PHE A 1 99 ? -12.150 21.456 13.045 1.00 94.94 99 PHE A CA 1
ATOM 731 C C . PHE A 1 99 ? -12.783 20.824 11.800 1.00 94.94 99 PHE A C 1
ATOM 733 O O . PHE A 1 99 ? -12.135 20.020 11.131 1.00 94.94 99 PHE A O 1
ATOM 740 N N . LEU A 1 100 ? -14.011 21.218 11.448 1.00 95.00 100 LEU A N 1
ATOM 741 C CA . LEU A 1 100 ? -14.685 20.721 10.246 1.00 95.00 100 LEU A CA 1
ATOM 742 C C . LEU A 1 100 ? -13.928 21.113 8.970 1.00 95.00 100 LEU A C 1
ATOM 744 O O . LEU A 1 100 ? -13.758 20.277 8.084 1.00 95.00 100 LEU A O 1
ATOM 748 N N . ALA A 1 101 ? -13.415 22.344 8.892 1.00 96.38 101 ALA A N 1
ATOM 749 C CA . ALA A 1 101 ? -12.592 22.789 7.769 1.00 96.38 101 ALA A CA 1
ATOM 750 C C . ALA A 1 101 ? -11.296 21.966 7.645 1.00 96.38 101 ALA A C 1
ATOM 752 O O . ALA A 1 101 ? -10.947 21.532 6.548 1.00 96.38 101 ALA A O 1
ATOM 753 N N . ALA A 1 102 ? -10.610 21.697 8.761 1.00 95.00 102 ALA A N 1
ATOM 754 C CA . ALA A 1 102 ? -9.397 20.881 8.786 1.00 95.00 102 ALA A CA 1
ATOM 755 C C . ALA A 1 102 ? -9.669 19.419 8.392 1.00 95.00 102 ALA A C 1
ATOM 757 O O . ALA A 1 102 ? -8.888 18.824 7.647 1.00 95.00 102 ALA A O 1
ATOM 758 N N . LEU A 1 103 ? -10.791 18.851 8.846 1.00 93.38 103 LEU A N 1
ATOM 759 C CA . LEU A 1 103 ? -11.224 17.501 8.484 1.00 93.38 103 LEU A CA 1
ATOM 760 C C . LEU A 1 103 ? -11.497 17.400 6.977 1.00 93.38 103 LEU A C 1
ATOM 762 O O . LEU A 1 103 ? -10.977 16.497 6.322 1.00 93.38 103 LEU A O 1
ATOM 766 N N . LEU A 1 104 ? -12.238 18.358 6.409 1.00 94.50 104 LEU A N 1
ATOM 767 C CA . LEU A 1 104 ? -12.511 18.413 4.970 1.00 94.50 104 LEU A CA 1
ATOM 768 C C . LEU A 1 104 ? -11.227 18.578 4.146 1.00 94.50 104 LEU A C 1
ATOM 770 O O . LEU A 1 104 ? -11.039 17.859 3.166 1.00 94.50 104 LEU A O 1
ATOM 774 N N . ALA A 1 105 ? -10.320 19.465 4.565 1.00 95.56 105 ALA A N 1
ATOM 775 C CA . ALA A 1 105 ? -9.033 19.661 3.898 1.00 95.56 105 ALA A CA 1
ATOM 776 C C . ALA A 1 105 ? -8.170 18.384 3.915 1.00 95.56 105 ALA A C 1
ATOM 778 O O . ALA A 1 105 ? -7.549 18.034 2.910 1.00 95.56 105 ALA A O 1
ATOM 779 N N . SER A 1 106 ? -8.160 17.654 5.036 1.00 92.00 106 SER A N 1
ATOM 780 C CA . SER A 1 106 ? -7.419 16.395 5.167 1.00 92.00 106 SER A CA 1
ATOM 781 C C . SER A 1 106 ? -7.951 15.300 4.235 1.00 92.00 106 SER A C 1
ATOM 783 O O . SER A 1 106 ? -7.158 14.613 3.581 1.00 92.00 106 SER A O 1
ATOM 785 N N . VAL A 1 107 ? -9.277 15.157 4.131 1.00 90.69 107 VAL A N 1
ATOM 786 C CA . VAL A 1 107 ? -9.914 14.190 3.221 1.00 90.69 107 VAL A CA 1
ATOM 787 C C . VAL A 1 107 ? -9.655 14.570 1.763 1.00 90.69 107 VAL A C 1
ATOM 789 O O . VAL A 1 107 ? -9.242 13.714 0.981 1.00 90.69 107 VAL A O 1
ATOM 792 N N . MET A 1 108 ? -9.803 15.853 1.416 1.00 93.06 108 MET A N 1
ATOM 793 C CA . MET A 1 108 ? -9.568 16.360 0.060 1.00 93.06 108 MET A CA 1
ATOM 794 C C . MET A 1 108 ? -8.140 16.067 -0.413 1.00 93.06 108 MET A C 1
ATOM 796 O O . MET A 1 108 ? -7.962 15.511 -1.490 1.00 93.06 108 MET A O 1
ATOM 800 N N . SER A 1 109 ? -7.130 16.285 0.438 1.00 91.19 109 SER A N 1
ATOM 801 C CA . SER A 1 109 ? -5.731 15.975 0.103 1.00 91.19 109 SER A CA 1
ATOM 802 C C . SER A 1 109 ? -5.499 14.497 -0.250 1.00 91.19 109 SER A C 1
ATOM 804 O O . SER A 1 109 ? -4.709 14.193 -1.146 1.00 91.19 109 SER A O 1
ATOM 806 N N . SER A 1 110 ? -6.186 13.573 0.429 1.00 89.12 110 SER A N 1
ATOM 807 C CA . SER A 1 110 ? -6.061 12.135 0.153 1.00 89.12 110 SER A CA 1
ATOM 808 C C . SER A 1 110 ? -6.789 11.750 -1.136 1.00 89.12 110 SER A C 1
ATOM 810 O O . SER A 1 110 ? -6.228 11.045 -1.977 1.00 89.12 110 SER A O 1
ATOM 812 N N . CYS A 1 111 ? -8.019 12.241 -1.313 1.00 89.50 111 CYS A N 1
ATOM 813 C CA . CYS A 1 111 ? -8.812 12.025 -2.522 1.00 89.50 111 CYS A CA 1
ATOM 814 C C . CYS A 1 111 ? -8.102 12.564 -3.769 1.00 89.50 111 CYS A C 1
ATOM 816 O O . CYS A 1 111 ? -8.033 11.858 -4.773 1.00 89.50 111 CYS A O 1
ATOM 818 N N . ASP A 1 112 ? -7.504 13.752 -3.685 1.00 90.44 112 ASP A N 1
ATOM 819 C CA . ASP A 1 112 ? -6.772 14.374 -4.787 1.00 90.44 112 ASP A CA 1
ATOM 820 C C . ASP A 1 112 ? -5.559 13.539 -5.207 1.00 90.44 112 ASP A C 1
ATOM 822 O O . ASP A 1 112 ? -5.341 13.311 -6.399 1.00 90.44 112 ASP A O 1
ATOM 826 N N . ALA A 1 113 ? -4.800 13.012 -4.240 1.00 89.62 113 ALA A N 1
ATOM 827 C CA . ALA A 1 113 ? -3.659 12.147 -4.523 1.00 89.62 113 ALA A CA 1
ATOM 828 C C . ALA A 1 113 ? -4.082 10.856 -5.245 1.00 89.62 113 ALA A C 1
ATOM 830 O O . ALA A 1 113 ? -3.460 10.471 -6.238 1.00 89.62 113 ALA A O 1
ATOM 831 N N . PHE A 1 114 ? -5.158 10.198 -4.792 1.00 88.88 114 PHE A N 1
ATOM 832 C CA . PHE A 1 114 ? -5.681 8.999 -5.457 1.00 88.88 114 PHE A CA 1
ATOM 833 C C . PHE A 1 114 ? -6.262 9.301 -6.839 1.00 88.88 114 PHE A C 1
ATOM 835 O O . PHE A 1 114 ? -6.054 8.517 -7.767 1.00 88.88 114 PHE A O 1
ATOM 842 N N . MET A 1 115 ? -6.950 10.433 -6.988 1.00 92.12 115 MET A N 1
ATOM 843 C CA . MET A 1 115 ? -7.517 10.892 -8.252 1.00 92.12 115 MET A CA 1
ATOM 844 C C . MET A 1 115 ? -6.414 11.124 -9.291 1.00 92.12 115 MET A C 1
ATOM 846 O O . MET A 1 115 ? -6.459 10.537 -10.371 1.00 92.12 115 MET A O 1
ATOM 850 N N . ILE A 1 116 ? -5.392 11.916 -8.950 1.00 90.56 116 ILE A N 1
ATOM 851 C CA . ILE A 1 116 ? -4.274 12.232 -9.851 1.00 90.56 116 ILE A CA 1
ATOM 852 C C . ILE A 1 116 ? -3.488 10.968 -10.207 1.00 90.56 116 ILE A C 1
ATOM 854 O O . ILE A 1 116 ? -3.198 10.739 -11.382 1.00 90.56 116 ILE A O 1
ATOM 858 N N . ALA A 1 117 ? -3.175 10.121 -9.221 1.00 91.25 117 ALA A N 1
ATOM 859 C CA . ALA A 1 117 ? -2.422 8.895 -9.465 1.00 91.25 117 ALA A CA 1
ATOM 860 C C . ALA A 1 117 ? -3.188 7.928 -10.384 1.00 91.25 117 ALA A C 1
ATOM 862 O O . ALA A 1 117 ? -2.620 7.403 -11.340 1.00 91.25 117 ALA A O 1
ATOM 863 N N . SER A 1 118 ? -4.487 7.730 -10.145 1.00 91.06 118 SER A N 1
ATOM 864 C CA . SER A 1 118 ? -5.319 6.834 -10.961 1.00 91.06 118 SER A CA 1
ATOM 865 C C . SER A 1 118 ? -5.499 7.361 -12.385 1.00 91.06 118 SER A C 1
ATOM 867 O O . SER A 1 118 ? -5.387 6.597 -13.342 1.00 91.06 118 SER A O 1
ATOM 869 N N . ALA A 1 119 ? -5.718 8.670 -12.543 1.00 92.38 119 ALA A N 1
ATOM 870 C CA . ALA A 1 119 ? -5.829 9.304 -13.851 1.00 92.38 119 ALA A CA 1
ATOM 871 C C . ALA A 1 119 ? -4.524 9.224 -14.651 1.00 92.38 119 ALA A C 1
ATOM 873 O O . ALA A 1 119 ? -4.558 8.932 -15.848 1.00 92.38 119 ALA A O 1
ATOM 874 N N . GLY A 1 120 ? -3.377 9.429 -13.997 1.00 91.31 120 GLY A N 1
ATOM 875 C CA . GLY A 1 120 ? -2.061 9.257 -14.610 1.00 91.31 120 GLY A CA 1
ATOM 876 C C . GLY A 1 120 ? -1.832 7.817 -15.068 1.00 91.31 120 GLY A C 1
ATOM 877 O O . GLY A 1 120 ? -1.483 7.592 -16.223 1.00 91.31 120 GLY A O 1
ATOM 878 N N . LEU A 1 121 ? -2.120 6.837 -14.204 1.00 91.44 121 LEU A N 1
ATOM 879 C CA . LEU A 1 121 ? -1.996 5.416 -14.543 1.00 91.44 121 LEU A CA 1
ATOM 880 C C . LEU A 1 12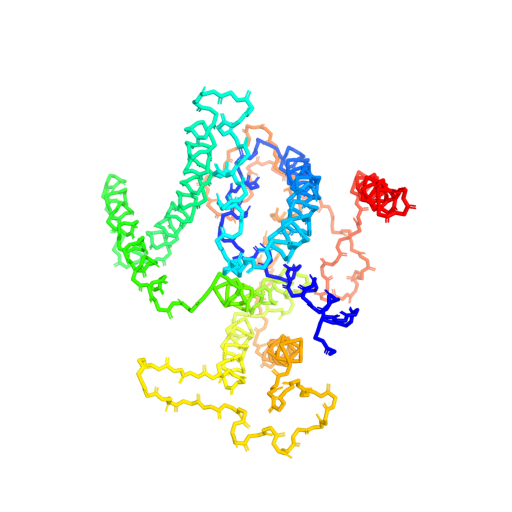1 ? -2.906 5.012 -15.706 1.00 91.44 121 LEU A C 1
ATOM 882 O O . LEU A 1 121 ? -2.456 4.303 -16.602 1.00 91.44 121 LEU A O 1
ATOM 886 N N . PHE A 1 122 ? -4.160 5.467 -15.719 1.00 94.44 122 PHE A N 1
ATOM 887 C CA . PHE A 1 122 ? -5.079 5.204 -16.825 1.00 94.44 122 PHE A CA 1
ATOM 888 C C . PHE A 1 122 ? -4.577 5.834 -18.129 1.00 94.44 122 PHE A C 1
ATOM 890 O O . PHE A 1 122 ? -4.516 5.173 -19.165 1.00 94.44 122 PHE A O 1
ATOM 897 N N . THR A 1 123 ? -4.181 7.104 -18.080 1.00 94.06 123 THR A N 1
ATOM 898 C CA . THR A 1 123 ? -3.777 7.848 -19.277 1.00 94.06 123 THR A CA 1
ATOM 899 C C . THR A 1 123 ? -2.493 7.282 -19.878 1.00 94.06 123 THR A C 1
ATOM 901 O O . THR A 1 123 ? -2.442 7.052 -21.082 1.00 94.06 123 THR A O 1
ATOM 904 N N . GLU A 1 124 ? -1.478 7.009 -19.057 1.00 90.75 124 GLU A N 1
ATOM 905 C CA . GLU A 1 124 ? -0.162 6.564 -19.527 1.00 90.75 124 GLU A CA 1
ATOM 906 C C . GLU A 1 124 ? -0.102 5.065 -19.845 1.00 90.75 124 GLU A C 1
ATOM 908 O O . GLU A 1 124 ? 0.529 4.687 -20.828 1.00 90.75 124 GLU A O 1
ATOM 913 N N . ASN A 1 125 ? -0.773 4.201 -19.070 1.00 92.50 125 ASN A N 1
ATOM 914 C CA . ASN A 1 125 ? -0.664 2.747 -19.261 1.00 92.50 125 ASN A CA 1
ATOM 915 C C . ASN A 1 125 ? -1.788 2.137 -20.103 1.00 92.50 125 ASN A C 1
ATOM 917 O O . ASN A 1 125 ? -1.602 1.052 -20.648 1.00 92.50 125 ASN A O 1
ATOM 921 N N . ILE A 1 126 ? -2.955 2.783 -20.186 1.00 94.12 126 ILE A N 1
ATOM 922 C CA . ILE A 1 126 ? -4.109 2.251 -20.926 1.00 94.12 126 ILE A CA 1
ATOM 923 C C . ILE A 1 126 ? -4.371 3.105 -22.161 1.00 94.12 126 ILE A C 1
ATOM 925 O O . ILE A 1 126 ? -4.359 2.588 -23.272 1.00 94.12 126 ILE A O 1
ATOM 929 N N . TYR A 1 127 ? -4.581 4.412 -21.994 1.00 95.25 127 TYR A N 1
ATOM 930 C CA . TYR A 1 127 ? -5.033 5.253 -23.100 1.00 95.25 127 TYR A CA 1
ATOM 931 C C . TYR A 1 127 ? -3.936 5.547 -24.131 1.00 95.25 127 TYR A C 1
ATOM 933 O O . TYR A 1 127 ? -4.143 5.309 -25.317 1.00 95.25 127 TYR A O 1
ATOM 941 N N . ARG A 1 128 ? -2.762 6.027 -23.703 1.00 93.75 128 ARG A N 1
ATOM 942 C CA . ARG A 1 128 ? -1.650 6.383 -24.602 1.00 93.75 128 ARG A CA 1
ATOM 943 C C . ARG A 1 128 ? -1.181 5.213 -25.482 1.00 93.75 128 ARG A C 1
ATOM 945 O O . ARG A 1 128 ? -0.954 5.454 -26.663 1.00 93.75 128 ARG A O 1
ATOM 952 N N . PRO A 1 129 ? -1.070 3.964 -24.989 1.00 93.94 129 PRO A N 1
ATOM 953 C CA . PRO A 1 129 ? -0.729 2.831 -25.850 1.00 93.94 129 PRO A CA 1
ATOM 954 C C . PRO A 1 129 ? -1.824 2.463 -26.862 1.00 93.94 129 PRO A C 1
ATOM 956 O O . PRO A 1 129 ? -1.505 1.950 -27.930 1.00 93.94 129 PRO A O 1
ATOM 959 N N . LEU A 1 130 ? -3.102 2.702 -26.541 1.00 94.38 130 LEU A N 1
ATOM 960 C CA . LEU A 1 130 ? -4.238 2.401 -27.425 1.00 94.38 130 LEU A CA 1
ATOM 961 C C . LEU A 1 130 ? -4.489 3.496 -28.472 1.00 94.38 130 LEU A C 1
ATOM 963 O O . LEU A 1 130 ? -4.915 3.194 -29.583 1.00 94.38 130 LEU A O 1
ATOM 967 N N . ALA A 1 131 ? -4.238 4.753 -28.114 1.00 93.06 131 ALA A N 1
ATOM 968 C CA . ALA A 1 131 ? -4.371 5.920 -28.976 1.00 93.06 131 ALA A CA 1
ATOM 969 C C . ALA A 1 131 ? -3.084 6.764 -28.895 1.00 93.06 131 ALA A C 1
ATOM 971 O O . ALA A 1 131 ? -3.052 7.765 -28.169 1.00 93.06 131 ALA A O 1
ATOM 972 N N . PRO A 1 132 ? -2.008 6.339 -29.585 1.00 91.88 132 PRO A N 1
ATOM 973 C CA . PRO A 1 132 ? -0.753 7.081 -29.620 1.00 91.88 132 PRO A CA 1
ATOM 974 C C . PRO A 1 132 ? -0.858 8.366 -30.466 1.00 91.88 132 PRO A C 1
ATOM 976 O O . PRO A 1 132 ? -1.869 8.637 -31.108 1.00 91.88 132 PRO A O 1
ATOM 979 N N . ASP A 1 133 ? 0.206 9.174 -30.449 1.00 91.06 133 ASP A N 1
ATOM 980 C CA . ASP A 1 133 ? 0.433 10.321 -31.352 1.00 91.06 133 ASP A CA 1
ATOM 981 C C . ASP A 1 133 ? -0.517 11.530 -31.237 1.00 91.06 133 ASP A C 1
ATOM 983 O O . ASP A 1 133 ? -0.519 12.426 -32.081 1.00 91.06 133 ASP A O 1
ATOM 987 N N . HIS A 1 134 ? -1.271 11.636 -30.144 1.00 93.56 134 HIS A N 1
ATOM 988 C CA . HIS A 1 134 ? -2.020 12.853 -29.823 1.00 93.56 134 HIS A CA 1
ATOM 989 C C . HIS A 1 134 ? -1.157 13.952 -29.161 1.00 93.56 134 HIS A C 1
ATOM 991 O O . HIS A 1 134 ? -0.149 13.659 -28.512 1.00 93.56 134 HIS A O 1
ATOM 997 N N . PRO A 1 135 ? -1.546 15.239 -29.260 1.00 93.50 135 PRO A N 1
ATOM 998 C CA . PRO A 1 135 ? -0.846 16.324 -28.572 1.00 93.50 135 PRO A CA 1
ATOM 999 C C . PRO A 1 135 ? -0.972 16.202 -27.045 1.00 93.50 135 PRO A C 1
ATOM 1001 O O . PRO A 1 135 ? -1.968 15.701 -26.528 1.00 93.50 135 PRO A O 1
ATOM 1004 N N . GLN A 1 136 ? -0.004 16.735 -26.290 1.00 90.94 136 GLN A N 1
ATOM 1005 C CA . GLN A 1 136 ? 0.026 16.617 -24.822 1.00 90.94 136 GLN A CA 1
ATOM 1006 C C . GLN A 1 136 ? -1.258 17.124 -24.136 1.00 90.94 136 GLN A C 1
ATOM 1008 O O . GLN A 1 136 ? -1.734 16.507 -23.184 1.00 90.94 136 GLN A O 1
ATOM 1013 N N . GLY A 1 137 ? -1.868 18.196 -24.656 1.00 93.94 137 GLY A N 1
ATOM 1014 C CA . GLY A 1 137 ? -3.134 18.732 -24.140 1.00 93.94 137 GLY A CA 1
ATOM 1015 C C . GLY A 1 137 ? -4.317 17.757 -24.235 1.00 93.94 137 GLY A C 1
ATOM 1016 O O . GLY A 1 137 ? -5.218 17.803 -23.399 1.00 93.94 137 GLY A O 1
ATOM 1017 N N . HIS A 1 138 ? -4.297 16.833 -25.200 1.00 94.56 138 HIS A N 1
ATOM 1018 C CA . HIS A 1 138 ? -5.303 15.775 -25.320 1.00 94.56 138 HIS A CA 1
ATOM 1019 C C . HIS A 1 138 ? -5.216 14.794 -24.151 1.00 94.56 138 HIS A C 1
ATOM 1021 O O . HIS A 1 138 ? -6.214 14.550 -23.477 1.00 94.56 138 HIS A O 1
ATOM 1027 N N . TYR A 1 139 ? -4.011 14.309 -23.842 1.00 93.81 139 TYR A N 1
ATOM 1028 C CA . TYR A 1 139 ? -3.790 13.394 -22.718 1.00 93.81 139 TYR A CA 1
ATOM 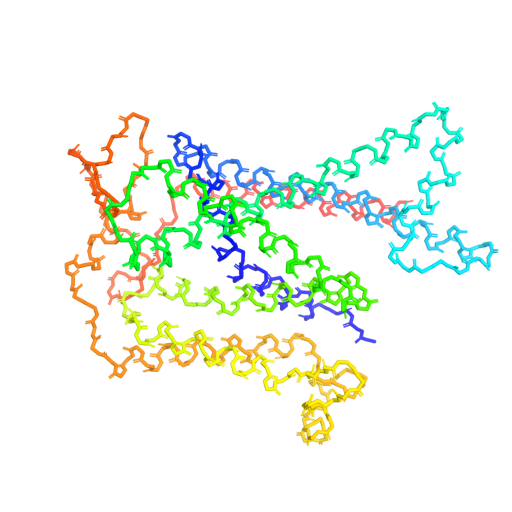1029 C C . TYR A 1 139 ? -4.155 14.028 -21.372 1.00 93.81 139 TYR A C 1
ATOM 1031 O O . TYR A 1 139 ? -4.727 13.360 -20.517 1.00 93.81 139 TYR A O 1
ATOM 1039 N N . VAL A 1 140 ? -3.918 15.333 -21.197 1.00 94.31 140 VAL A N 1
ATOM 1040 C CA . VAL A 1 140 ? -4.365 16.057 -19.995 1.00 94.31 140 VAL A CA 1
ATOM 1041 C C . VAL A 1 140 ? -5.894 16.065 -19.886 1.00 94.31 140 VAL A C 1
ATOM 1043 O O . VAL A 1 140 ? -6.431 15.841 -18.802 1.00 94.31 140 VAL A O 1
ATOM 1046 N N . THR A 1 141 ? -6.610 16.295 -20.990 1.00 96.00 141 THR A N 1
ATOM 1047 C CA . THR A 1 141 ? -8.082 16.257 -21.010 1.00 96.00 141 THR A CA 1
ATOM 1048 C C . THR A 1 141 ? -8.612 14.858 -20.701 1.00 96.00 141 THR A C 1
ATOM 1050 O O . THR A 1 141 ? -9.511 14.719 -19.873 1.00 96.00 141 THR A O 1
ATOM 1053 N N . VAL A 1 142 ? -8.018 13.819 -21.294 1.00 96.12 142 VAL A N 1
ATOM 1054 C CA . VAL A 1 142 ? -8.358 12.419 -20.997 1.00 96.12 142 VAL A CA 1
ATOM 1055 C C . VAL A 1 142 ? -8.123 12.102 -19.523 1.00 96.12 142 VAL A C 1
ATOM 1057 O O . VAL A 1 142 ? -9.005 11.536 -18.882 1.00 96.12 142 VAL A O 1
ATOM 1060 N N . GLY A 1 143 ? -6.999 12.545 -18.957 1.00 95.38 143 GLY A N 1
ATOM 1061 C CA . GLY A 1 143 ? -6.717 12.419 -17.531 1.00 95.38 143 GLY A CA 1
ATOM 1062 C C . GLY A 1 143 ? -7.784 13.086 -16.660 1.00 95.38 143 GLY A C 1
ATOM 1063 O O . GLY A 1 143 ? -8.263 12.473 -15.714 1.00 95.38 143 GLY A O 1
ATOM 1064 N N . ARG A 1 144 ? -8.239 14.299 -17.004 1.00 95.50 144 ARG A N 1
ATOM 1065 C CA . ARG A 1 144 ? -9.327 14.984 -16.273 1.00 95.50 144 ARG A CA 1
ATOM 1066 C C . ARG A 1 144 ? -10.651 14.219 -16.332 1.00 95.50 144 ARG A C 1
ATOM 1068 O O . ARG A 1 144 ? -11.342 14.137 -15.321 1.00 95.50 144 ARG A O 1
ATOM 1075 N N . ILE A 1 145 ? -11.002 13.649 -17.485 1.00 96.25 145 ILE A N 1
ATOM 1076 C CA . ILE A 1 145 ? -12.213 12.825 -17.627 1.00 96.25 145 ILE A CA 1
ATOM 1077 C C . ILE A 1 145 ? -12.076 11.542 -16.799 1.00 96.25 145 ILE A C 1
ATOM 1079 O O . ILE A 1 145 ? -12.985 11.201 -16.043 1.00 96.25 145 ILE A O 1
ATOM 1083 N N . ALA A 1 146 ? -10.927 10.869 -16.883 1.00 95.25 146 ALA A N 1
ATOM 1084 C CA . ALA A 1 146 ? -10.634 9.676 -16.096 1.00 95.25 146 ALA A CA 1
ATOM 1085 C C . ALA A 1 146 ? -10.716 9.958 -14.587 1.00 95.25 146 ALA A C 1
ATOM 1087 O O . ALA A 1 146 ? -11.319 9.171 -13.862 1.00 95.25 146 ALA A O 1
ATOM 1088 N N . SER A 1 147 ? -10.202 11.102 -14.123 1.00 94.62 147 SER A N 1
ATOM 1089 C CA . SER A 1 147 ? -10.342 11.560 -12.736 1.00 94.62 147 SER A CA 1
ATOM 1090 C C . SER A 1 147 ? -11.803 11.614 -12.289 1.00 94.62 147 SER A C 1
ATOM 1092 O O . SER A 1 147 ? -12.139 11.049 -11.250 1.00 94.62 147 SER A O 1
ATOM 1094 N N . VAL A 1 148 ? -12.679 12.248 -13.079 1.00 95.12 148 VAL A N 1
ATOM 1095 C CA . VAL A 1 148 ? -14.114 12.344 -12.762 1.00 95.12 148 VAL A CA 1
ATOM 1096 C C . VAL A 1 148 ? -14.739 10.954 -12.679 1.00 95.12 148 VAL A C 1
ATOM 1098 O O . VAL A 1 148 ? -15.407 10.650 -11.697 1.00 95.12 148 VAL A O 1
ATOM 1101 N N . VAL A 1 149 ? -14.472 10.082 -13.656 1.00 94.44 149 VAL A N 1
ATOM 1102 C CA . VAL A 1 149 ? -15.011 8.712 -13.681 1.00 94.44 149 VAL A CA 1
ATOM 1103 C C . VAL A 1 149 ? -14.556 7.905 -12.462 1.00 94.44 149 VAL A C 1
ATOM 1105 O O . VAL A 1 149 ? -15.378 7.256 -11.816 1.00 94.44 149 VAL A O 1
ATOM 1108 N N . VAL A 1 150 ? -13.267 7.965 -12.115 1.00 91.81 150 VAL A N 1
ATOM 1109 C CA . VAL A 1 150 ? -12.705 7.250 -10.959 1.00 91.81 150 VAL A CA 1
ATOM 1110 C C . VAL A 1 150 ? -13.312 7.755 -9.651 1.00 91.81 150 VAL A C 1
ATOM 1112 O O . VAL A 1 150 ? -13.717 6.943 -8.821 1.00 91.81 150 VAL A O 1
ATOM 1115 N N . VAL A 1 151 ? -13.425 9.075 -9.467 1.00 92.94 151 VAL A N 1
ATOM 1116 C CA . VAL A 1 151 ? -14.024 9.656 -8.255 1.00 92.94 151 VAL A CA 1
ATOM 1117 C C . VAL A 1 151 ? -15.507 9.305 -8.157 1.00 92.94 151 VAL A C 1
ATOM 1119 O O . VAL A 1 151 ? -15.950 8.862 -7.100 1.00 92.94 151 VAL A O 1
ATOM 1122 N N . SER A 1 152 ? -16.272 9.422 -9.247 1.00 93.94 152 SER A N 1
ATOM 1123 C CA . SER A 1 152 ? -17.685 9.025 -9.269 1.00 93.94 152 SER A CA 1
ATOM 1124 C C . SER A 1 152 ? -17.869 7.540 -8.946 1.00 93.94 152 SER A C 1
ATOM 1126 O O . SER A 1 152 ? -18.753 7.196 -8.163 1.00 93.94 152 SER A O 1
ATOM 1128 N N . GLY A 1 153 ? -17.012 6.666 -9.482 1.00 92.44 153 GLY A N 1
ATOM 1129 C CA . GLY A 1 153 ? -17.007 5.240 -9.151 1.00 92.44 153 GLY A CA 1
ATOM 1130 C C . GLY A 1 153 ? -16.669 4.970 -7.683 1.00 92.44 153 GLY A C 1
ATOM 1131 O O . GLY A 1 153 ? -17.339 4.167 -7.039 1.00 92.44 153 GLY A O 1
ATOM 1132 N N . GLY A 1 154 ? -15.683 5.680 -7.126 1.00 90.88 154 GLY A N 1
ATOM 1133 C CA . GLY A 1 154 ? -15.322 5.591 -5.709 1.00 90.88 154 GLY A CA 1
ATOM 1134 C C . GLY A 1 154 ? -16.451 6.039 -4.777 1.00 90.88 154 GLY A C 1
ATOM 1135 O O . GLY A 1 154 ? -16.727 5.365 -3.789 1.00 90.88 154 GLY A O 1
ATOM 1136 N N . VAL A 1 155 ? -17.150 7.127 -5.118 1.00 91.56 155 VAL A N 1
ATOM 1137 C CA . VAL A 1 155 ? -18.331 7.602 -4.378 1.00 91.56 155 VAL A CA 1
ATOM 1138 C C . VAL A 1 155 ? -19.466 6.582 -4.451 1.00 91.56 155 VAL A C 1
ATOM 1140 O O . VAL A 1 155 ? -20.044 6.246 -3.422 1.00 91.56 155 VAL A O 1
ATOM 1143 N N . ALA A 1 156 ? -19.758 6.038 -5.637 1.00 91.69 156 ALA A N 1
ATOM 1144 C CA . ALA A 1 156 ? -20.776 5.000 -5.797 1.00 91.69 156 ALA A CA 1
ATOM 1145 C C . ALA A 1 156 ? -20.448 3.741 -4.976 1.00 91.69 156 ALA A C 1
ATOM 1147 O O . ALA A 1 156 ? -21.324 3.193 -4.311 1.00 91.69 156 ALA A O 1
ATOM 1148 N N . PHE A 1 157 ? -19.180 3.319 -4.971 1.00 88.62 157 PHE A N 1
ATOM 1149 C CA . PHE A 1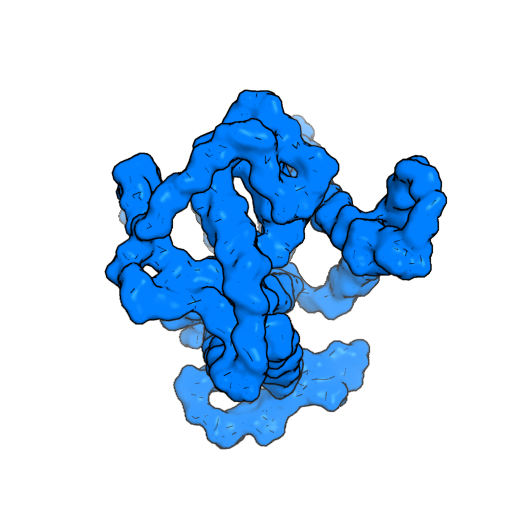 157 ? -18.707 2.200 -4.158 1.00 88.62 157 PHE A CA 1
ATOM 1150 C C . PHE A 1 157 ? -18.824 2.480 -2.653 1.00 88.62 157 PHE A C 1
ATOM 1152 O O . PHE A 1 157 ? -19.226 1.597 -1.899 1.00 88.62 157 PHE A O 1
ATOM 1159 N N . ALA A 1 158 ? -18.536 3.709 -2.212 1.00 87.94 158 ALA A N 1
ATOM 1160 C CA . ALA A 1 158 ? -18.615 4.089 -0.803 1.00 87.94 158 ALA A CA 1
ATOM 1161 C C . ALA A 1 158 ? -20.029 3.925 -0.215 1.00 87.94 158 ALA A C 1
ATOM 1163 O O . ALA A 1 158 ? -20.151 3.536 0.942 1.00 87.94 158 ALA A O 1
ATOM 1164 N N . TYR A 1 159 ? -21.089 4.135 -1.007 1.00 87.62 159 TYR A N 1
ATOM 1165 C CA . TYR A 1 159 ? -22.476 3.891 -0.576 1.00 87.62 159 TYR A CA 1
ATOM 1166 C C . TYR A 1 159 ? -22.812 2.407 -0.354 1.00 87.62 159 TYR A C 1
ATOM 1168 O O . TYR A 1 159 ? -23.834 2.104 0.257 1.00 87.62 159 TYR A O 1
ATOM 1176 N N . GLY A 1 160 ? -21.984 1.483 -0.851 1.00 83.62 160 GLY A N 1
ATOM 1177 C CA . GLY A 1 160 ? -22.151 0.043 -0.646 1.00 83.62 160 GLY A CA 1
ATOM 1178 C C . GLY A 1 160 ? -21.479 -0.502 0.618 1.00 83.62 160 GLY A C 1
ATOM 1179 O O . GLY A 1 160 ? -21.713 -1.658 0.964 1.00 83.62 160 GLY A O 1
ATOM 1180 N N . LEU A 1 161 ? -20.647 0.294 1.299 1.00 84.06 161 LEU A N 1
ATOM 1181 C CA . LEU A 1 161 ? -19.923 -0.127 2.501 1.00 84.06 161 LEU A CA 1
ATOM 1182 C C . LEU A 1 161 ? -20.802 0.013 3.746 1.00 84.06 161 LEU A C 1
ATOM 1184 O O . LEU A 1 161 ? -21.491 1.018 3.916 1.00 84.06 161 LEU A O 1
ATOM 1188 N N . ARG A 1 162 ? -20.747 -0.970 4.652 1.00 80.56 162 ARG A N 1
ATOM 1189 C CA . ARG A 1 162 ? -21.527 -0.944 5.903 1.00 80.56 162 ARG A CA 1
ATOM 1190 C C . ARG A 1 162 ? -20.849 -0.149 7.016 1.00 80.56 162 ARG A C 1
ATOM 1192 O O . ARG A 1 162 ? -21.516 0.239 7.967 1.00 80.56 162 ARG A O 1
ATOM 1199 N N . GLY A 1 163 ? -19.543 0.083 6.905 1.00 83.31 163 GLY A N 1
ATOM 1200 C CA . GLY A 1 163 ? -18.764 0.864 7.862 1.00 83.31 163 GLY A CA 1
ATOM 1201 C C . GLY A 1 163 ? -17.335 1.110 7.388 1.00 83.31 163 GLY A C 1
ATOM 1202 O O . GLY A 1 163 ? -16.859 0.503 6.423 1.00 83.31 163 GLY A O 1
ATOM 1203 N N . VAL A 1 164 ? -16.624 1.998 8.085 1.00 83.81 164 VAL A N 1
ATOM 1204 C CA . VAL A 1 164 ? -15.264 2.419 7.697 1.00 83.81 164 VAL A CA 1
ATOM 1205 C C . VAL A 1 164 ? -14.252 1.270 7.805 1.00 83.81 164 VAL A C 1
ATOM 1207 O O . VAL A 1 164 ? -13.332 1.170 6.990 1.00 83.81 164 VAL A O 1
ATOM 1210 N N . VAL A 1 165 ? -14.436 0.371 8.777 1.00 84.56 165 VAL A N 1
ATOM 1211 C CA . VAL A 1 165 ? -13.551 -0.787 9.000 1.00 84.56 165 VAL A CA 1
ATOM 1212 C C . VAL A 1 165 ? -13.581 -1.754 7.815 1.00 84.56 165 VAL A C 1
ATOM 1214 O O . VAL A 1 165 ? -12.525 -2.171 7.348 1.00 84.56 165 VAL A O 1
ATOM 1217 N N . GLU A 1 166 ? -14.764 -2.047 7.273 1.00 82.88 166 GLU A N 1
ATOM 1218 C CA . GLU A 1 166 ? -14.921 -2.924 6.105 1.00 82.88 166 GLU A CA 1
ATOM 1219 C C . GLU A 1 166 ? -14.188 -2.357 4.880 1.00 82.88 166 GLU A C 1
ATOM 1221 O O . GLU A 1 166 ? -13.427 -3.063 4.214 1.00 82.88 166 GLU A O 1
ATOM 1226 N N . GLY A 1 167 ? -14.340 -1.053 4.622 1.00 84.75 167 GLY A N 1
ATOM 1227 C CA . GLY A 1 167 ? -13.617 -0.375 3.545 1.00 84.75 167 GLY A CA 1
ATOM 1228 C C . GLY A 1 167 ? -12.095 -0.455 3.711 1.00 84.75 167 GLY A C 1
ATOM 1229 O O . GLY A 1 167 ? -11.371 -0.705 2.744 1.00 84.75 167 GLY A O 1
ATOM 1230 N N . LEU A 1 168 ? -11.605 -0.293 4.943 1.00 83.75 168 LEU A N 1
ATOM 1231 C CA . LEU A 1 168 ? -10.181 -0.388 5.267 1.00 83.75 168 LEU A CA 1
ATOM 1232 C C . LEU A 1 168 ? -9.633 -1.810 5.072 1.00 83.75 168 LEU A C 1
ATOM 1234 O O . LEU A 1 168 ? -8.536 -1.980 4.535 1.00 83.75 168 LEU A O 1
ATOM 1238 N N . GLU A 1 169 ? -10.398 -2.834 5.452 1.00 82.88 169 GLU A N 1
ATOM 1239 C CA . GLU A 1 169 ? -10.027 -4.232 5.228 1.00 82.88 169 GLU A CA 1
ATOM 1240 C C . GLU A 1 169 ? -9.907 -4.558 3.736 1.00 82.88 169 GLU A C 1
ATOM 1242 O O . GLU A 1 169 ? -8.913 -5.157 3.316 1.00 82.88 169 GLU A O 1
ATOM 1247 N N . ILE A 1 170 ? -10.875 -4.131 2.916 1.00 82.94 170 ILE A N 1
ATOM 1248 C CA . ILE A 1 170 ? -10.835 -4.313 1.456 1.00 82.94 170 ILE A CA 1
ATOM 1249 C C . ILE A 1 170 ? -9.596 -3.625 0.868 1.00 82.94 170 ILE A C 1
ATOM 1251 O O . ILE A 1 170 ? -8.854 -4.229 0.086 1.00 82.94 170 ILE A O 1
ATOM 1255 N N . PHE A 1 171 ? -9.325 -2.388 1.291 1.00 83.00 171 PHE A N 1
ATOM 1256 C CA . PHE A 1 171 ? -8.168 -1.615 0.843 1.00 83.00 171 PHE A CA 1
ATOM 1257 C C . PHE A 1 171 ? -6.832 -2.334 1.121 1.00 83.00 171 PHE A C 1
ATOM 1259 O O . PHE A 1 171 ? -5.942 -2.372 0.260 1.00 83.00 171 PHE A O 1
ATOM 1266 N N . TRP A 1 172 ? -6.687 -2.954 2.297 1.00 81.00 172 TRP A N 1
ATOM 1267 C CA . TRP A 1 172 ? -5.486 -3.714 2.663 1.00 81.00 172 TRP A CA 1
ATOM 1268 C C . TRP A 1 172 ? -5.333 -5.028 1.897 1.00 81.00 172 TRP A C 1
ATOM 1270 O O . TRP A 1 172 ? -4.207 -5.380 1.533 1.00 81.00 172 TRP A O 1
ATOM 1280 N N . LYS A 1 173 ? -6.432 -5.747 1.643 1.00 83.06 173 LYS A N 1
ATOM 1281 C CA . LYS A 1 173 ? -6.407 -7.021 0.905 1.00 83.06 173 LYS A CA 1
ATOM 1282 C C . LYS A 1 173 ? -5.920 -6.822 -0.533 1.00 83.06 173 LYS A C 1
ATOM 1284 O O . LYS A 1 173 ? -4.982 -7.492 -0.967 1.00 83.06 173 LYS A O 1
ATOM 1289 N N . ILE A 1 174 ? -6.486 -5.840 -1.240 1.00 83.00 174 ILE A N 1
ATOM 1290 C CA . ILE A 1 174 ? -6.149 -5.558 -2.647 1.00 83.00 174 ILE A CA 1
ATOM 1291 C C . ILE A 1 174 ? -4.688 -5.112 -2.788 1.00 83.00 174 ILE A C 1
ATOM 1293 O O . ILE A 1 174 ? -3.972 -5.588 -3.670 1.00 83.00 174 ILE A O 1
ATOM 1297 N N . SER A 1 175 ? -4.225 -4.226 -1.900 1.00 85.06 175 SER A N 1
ATOM 1298 C CA . SER A 1 175 ? -2.858 -3.693 -1.965 1.00 85.06 175 SER A CA 1
ATOM 1299 C C . SER A 1 175 ? -1.806 -4.789 -1.772 1.00 85.06 175 SER A C 1
ATOM 1301 O O . SER A 1 175 ? -0.842 -4.868 -2.529 1.00 85.06 175 SER A O 1
ATOM 1303 N N . ALA A 1 176 ? -1.984 -5.662 -0.780 1.00 84.69 176 ALA A N 1
ATOM 1304 C CA . ALA A 1 176 ? -0.985 -6.671 -0.436 1.00 84.69 176 ALA A CA 1
ATOM 1305 C C . ALA A 1 176 ? -0.841 -7.786 -1.480 1.00 84.69 176 ALA A C 1
ATOM 1307 O O . ALA A 1 176 ? 0.256 -8.303 -1.688 1.00 84.69 176 ALA A O 1
ATOM 1308 N N . MET A 1 177 ? -1.922 -8.112 -2.184 1.00 84.50 177 MET A N 1
ATOM 1309 C CA . MET A 1 177 ? -1.914 -9.087 -3.272 1.00 84.50 177 MET A CA 1
ATOM 1310 C C . MET A 1 177 ? -0.923 -8.717 -4.387 1.00 84.50 177 MET A C 1
ATOM 1312 O O . MET A 1 177 ? -0.140 -9.558 -4.825 1.00 84.50 177 MET A O 1
ATOM 1316 N N . MET A 1 178 ? -0.920 -7.452 -4.819 1.00 87.50 178 MET A N 1
ATOM 1317 C CA . MET A 1 178 ? 0.015 -6.970 -5.843 1.00 87.50 178 MET A CA 1
ATOM 1318 C C . MET A 1 178 ? 1.444 -6.828 -5.294 1.00 87.50 178 MET A C 1
ATOM 1320 O O . MET A 1 178 ? 2.423 -6.963 -6.032 1.00 87.50 178 MET A O 1
ATOM 1324 N N . GLY A 1 179 ? 1.569 -6.582 -3.986 1.00 92.25 179 GLY A N 1
ATOM 1325 C CA . GLY A 1 179 ? 2.842 -6.397 -3.296 1.00 92.25 179 GLY A CA 1
ATOM 1326 C C . GLY A 1 179 ? 3.809 -7.567 -3.466 1.00 92.25 179 GLY A C 1
ATOM 1327 O O . GLY A 1 179 ? 5.002 -7.350 -3.667 1.00 92.25 179 GLY A O 1
ATOM 1328 N N . ILE A 1 180 ? 3.317 -8.810 -3.464 1.00 94.50 180 ILE A N 1
ATOM 1329 C CA . ILE A 1 180 ? 4.175 -9.995 -3.640 1.00 94.50 180 ILE A CA 1
ATOM 1330 C C . ILE A 1 180 ? 4.856 -10.002 -5.012 1.00 94.50 180 ILE A C 1
ATOM 1332 O O . ILE A 1 180 ? 6.055 -10.268 -5.093 1.00 94.50 180 ILE A O 1
ATOM 1336 N N . ALA A 1 181 ? 4.127 -9.671 -6.082 1.00 94.12 181 ALA A N 1
ATOM 1337 C CA . ALA A 1 181 ? 4.697 -9.617 -7.426 1.00 94.12 181 ALA A CA 1
ATOM 1338 C C . ALA A 1 181 ? 5.787 -8.539 -7.516 1.00 94.12 181 ALA A C 1
ATOM 1340 O O . ALA A 1 181 ? 6.847 -8.780 -8.096 1.00 94.12 181 ALA A O 1
ATOM 1341 N N . PHE A 1 182 ? 5.557 -7.384 -6.880 1.00 94.00 182 PHE A N 1
ATOM 1342 C CA . PHE A 1 182 ? 6.541 -6.309 -6.783 1.00 94.00 182 PHE A CA 1
ATOM 1343 C C . PHE A 1 182 ? 7.805 -6.750 -6.028 1.00 94.00 182 PHE A C 1
ATOM 1345 O O . PHE A 1 182 ? 8.912 -6.615 -6.550 1.00 94.00 182 PHE A O 1
ATOM 1352 N N . TRP A 1 183 ? 7.660 -7.324 -4.829 1.00 94.81 183 TRP A N 1
ATOM 1353 C CA . TRP A 1 183 ? 8.797 -7.754 -4.011 1.00 94.81 183 TRP A CA 1
ATOM 1354 C C . TRP A 1 183 ? 9.603 -8.882 -4.657 1.00 94.81 183 TRP A C 1
ATOM 1356 O O . TRP A 1 183 ? 10.833 -8.834 -4.634 1.00 94.81 183 TRP A O 1
ATOM 1366 N N . LEU A 1 184 ? 8.940 -9.868 -5.272 1.00 94.62 184 LEU A N 1
ATOM 1367 C CA . LEU A 1 184 ? 9.621 -10.911 -6.040 1.00 94.62 184 LEU A CA 1
ATOM 1368 C C . LEU A 1 184 ? 10.353 -10.326 -7.251 1.00 94.62 184 LEU A C 1
ATOM 1370 O O . LEU A 1 184 ? 11.493 -10.703 -7.501 1.00 94.62 184 LEU A O 1
ATOM 1374 N N . GLY A 1 185 ? 9.739 -9.387 -7.974 1.00 92.81 185 GLY A N 1
ATOM 1375 C CA . GLY A 1 185 ? 10.383 -8.709 -9.101 1.00 92.81 185 GLY A CA 1
ATOM 1376 C C . GLY A 1 185 ? 11.621 -7.908 -8.690 1.00 92.81 185 GLY A C 1
ATOM 1377 O O . GLY A 1 185 ? 12.622 -7.909 -9.403 1.00 92.81 185 GLY A O 1
ATOM 1378 N N . LEU A 1 186 ? 11.582 -7.268 -7.519 1.00 92.56 186 LEU A N 1
ATOM 1379 C CA . LEU A 1 186 ? 12.701 -6.489 -6.999 1.00 92.56 186 LEU A CA 1
ATOM 1380 C C . LEU A 1 186 ? 13.826 -7.384 -6.464 1.00 92.56 186 LEU A C 1
ATOM 1382 O O . LEU A 1 186 ? 14.984 -7.188 -6.814 1.00 92.56 186 LEU A O 1
ATOM 1386 N N . PHE A 1 187 ? 13.508 -8.379 -5.634 1.00 93.69 187 PHE A N 1
ATOM 1387 C CA . PHE A 1 187 ? 14.519 -9.149 -4.904 1.00 93.69 187 PHE A CA 1
ATOM 1388 C C . PHE A 1 187 ? 14.899 -10.484 -5.539 1.00 93.69 187 PHE A C 1
ATOM 1390 O O . PHE A 1 187 ? 15.841 -11.113 -5.060 1.00 93.69 187 PHE A O 1
ATOM 1397 N N . TRP A 1 188 ? 14.224 -10.944 -6.593 1.00 95.00 188 TRP A N 1
ATOM 1398 C CA . TRP A 1 188 ? 14.519 -12.233 -7.212 1.00 95.00 188 TRP A CA 1
ATOM 1399 C C . TRP A 1 188 ? 14.638 -12.124 -8.732 1.00 95.00 188 TRP A C 1
ATOM 1401 O O . TRP A 1 188 ? 13.651 -12.078 -9.460 1.00 95.00 188 TRP A O 1
ATOM 1411 N N . ARG A 1 189 ? 15.875 -12.194 -9.240 1.00 92.88 189 ARG A N 1
ATOM 1412 C CA . ARG A 1 189 ? 16.202 -12.051 -10.673 1.00 92.88 189 ARG A CA 1
ATOM 1413 C C . ARG A 1 189 ? 15.512 -13.071 -11.574 1.00 92.88 189 ARG A C 1
ATOM 1415 O O . ARG A 1 189 ? 15.435 -12.872 -12.782 1.00 92.88 189 ARG A O 1
ATOM 1422 N N . ARG A 1 190 ? 15.102 -14.215 -11.012 1.00 93.69 190 ARG A N 1
ATOM 1423 C CA . ARG A 1 190 ? 14.448 -15.293 -11.765 1.00 93.69 190 ARG A CA 1
ATOM 1424 C C . ARG A 1 190 ? 12.955 -15.030 -11.967 1.00 93.69 190 ARG A C 1
ATOM 1426 O O . ARG A 1 190 ? 12.346 -15.753 -12.753 1.00 93.69 190 ARG A O 1
ATOM 1433 N N . MET A 1 191 ? 12.391 -14.017 -11.308 1.00 95.56 191 MET A N 1
ATOM 1434 C CA . MET A 1 191 ? 10.997 -13.632 -11.473 1.00 95.56 191 MET A CA 1
ATOM 1435 C C . MET A 1 191 ? 10.702 -13.297 -12.938 1.00 95.56 191 MET A C 1
ATOM 1437 O O . MET A 1 191 ? 11.428 -12.548 -13.591 1.00 95.56 191 MET A O 1
ATOM 1441 N N . THR A 1 192 ? 9.635 -13.887 -13.469 1.00 96.25 192 THR A N 1
ATOM 1442 C CA . THR A 1 192 ? 9.239 -13.736 -14.876 1.00 96.25 192 THR A CA 1
ATOM 1443 C C . THR A 1 192 ? 7.924 -12.976 -14.998 1.00 96.25 192 THR A C 1
ATOM 1445 O O . THR A 1 192 ? 7.146 -12.903 -14.048 1.00 96.25 192 THR A O 1
ATOM 1448 N N . THR A 1 193 ? 7.620 -12.456 -16.191 1.00 94.75 193 THR A N 1
ATOM 1449 C CA . THR A 1 193 ? 6.324 -11.813 -16.468 1.00 94.75 193 THR A CA 1
ATOM 1450 C C . THR A 1 193 ? 5.150 -12.771 -16.254 1.00 94.75 193 THR A C 1
ATOM 1452 O O . THR A 1 193 ? 4.138 -12.380 -15.681 1.00 94.75 193 THR A O 1
ATOM 1455 N N . ALA A 1 194 ? 5.293 -14.037 -16.660 1.00 96.19 194 ALA A N 1
ATOM 1456 C CA . ALA A 1 194 ? 4.276 -15.060 -16.429 1.00 96.19 194 ALA A CA 1
ATOM 1457 C C . ALA A 1 194 ? 4.105 -15.366 -14.933 1.00 96.19 194 ALA A C 1
ATOM 1459 O O . ALA A 1 194 ? 2.980 -15.476 -14.456 1.00 96.19 194 ALA A O 1
ATOM 1460 N N . GLY A 1 195 ? 5.209 -15.437 -14.181 1.00 96.31 195 GLY A N 1
ATOM 1461 C CA . GLY A 1 195 ? 5.175 -15.572 -12.727 1.00 96.31 195 GLY A CA 1
ATOM 1462 C C . GLY A 1 195 ? 4.490 -14.395 -12.037 1.00 96.31 195 GLY A C 1
ATOM 1463 O O . GLY A 1 195 ? 3.700 -14.615 -11.128 1.00 96.31 195 GLY A O 1
ATOM 1464 N N . ALA A 1 196 ? 4.721 -13.162 -12.499 1.00 95.31 196 ALA A N 1
ATOM 1465 C CA . ALA A 1 196 ? 4.064 -11.972 -11.955 1.00 95.31 196 ALA A CA 1
ATOM 1466 C C . ALA A 1 196 ? 2.545 -12.019 -12.155 1.00 95.31 196 ALA A C 1
ATOM 1468 O O . ALA A 1 196 ? 1.797 -11.802 -11.205 1.00 95.31 196 ALA A O 1
ATOM 1469 N N . TRP A 1 197 ? 2.085 -12.383 -13.357 1.00 95.94 197 TRP A N 1
ATOM 1470 C CA . TRP A 1 197 ? 0.658 -12.594 -13.612 1.00 95.94 197 TRP A CA 1
ATOM 1471 C C . TRP A 1 197 ? 0.081 -13.735 -12.775 1.00 95.94 197 TRP A C 1
ATOM 1473 O O . TRP A 1 197 ? -1.001 -13.578 -12.216 1.00 95.94 197 TRP A O 1
ATOM 1483 N N . ALA A 1 198 ? 0.799 -14.853 -12.637 1.00 96.31 198 ALA A N 1
ATOM 1484 C CA . ALA A 1 198 ? 0.364 -15.972 -11.807 1.00 96.31 198 ALA A CA 1
ATOM 1485 C C . ALA A 1 198 ? 0.192 -15.556 -10.339 1.00 96.31 198 ALA A C 1
ATOM 1487 O O . ALA A 1 198 ? -0.873 -15.788 -9.776 1.00 96.31 198 ALA A O 1
ATOM 1488 N N . THR A 1 199 ? 1.181 -14.870 -9.755 1.00 95.44 199 THR A N 1
ATOM 1489 C CA . THR A 1 199 ? 1.110 -14.311 -8.397 1.00 95.44 199 THR A CA 1
ATOM 1490 C C . THR A 1 199 ? -0.127 -13.445 -8.208 1.00 95.44 199 THR A C 1
ATOM 1492 O O . THR A 1 199 ? -0.895 -13.669 -7.273 1.00 95.44 199 THR A O 1
ATOM 1495 N N . THR A 1 200 ? -0.339 -12.475 -9.100 1.00 94.06 200 THR A N 1
ATOM 1496 C CA . THR A 1 200 ? -1.444 -11.522 -8.982 1.00 94.06 200 THR A CA 1
ATOM 1497 C C . THR A 1 200 ? -2.799 -12.202 -9.155 1.00 94.06 200 THR A C 1
ATOM 1499 O O . THR A 1 200 ? -3.687 -12.013 -8.329 1.00 94.06 200 THR A O 1
ATOM 1502 N N . LEU A 1 201 ? -2.970 -13.014 -10.202 1.00 95.44 201 LEU A N 1
ATOM 1503 C CA . LEU A 1 201 ? -4.258 -13.633 -10.524 1.00 95.44 201 LEU A CA 1
ATOM 1504 C C . LEU A 1 201 ? -4.636 -14.738 -9.534 1.00 95.44 201 LEU A C 1
ATOM 1506 O O . LEU A 1 201 ? -5.797 -14.825 -9.146 1.00 95.44 201 LEU A O 1
ATOM 1510 N N . ILE A 1 202 ? -3.679 -15.559 -9.090 1.00 96.00 202 ILE A N 1
ATOM 1511 C CA . ILE A 1 202 ? -3.941 -16.614 -8.101 1.00 96.00 202 ILE A CA 1
ATOM 1512 C C . ILE A 1 202 ? -4.165 -16.001 -6.721 1.00 96.00 202 ILE A C 1
ATOM 1514 O O . ILE A 1 202 ? -5.089 -16.416 -6.026 1.00 96.00 202 ILE A O 1
ATOM 1518 N N . GLY A 1 203 ? -3.392 -14.979 -6.339 1.00 94.56 203 GLY A N 1
ATOM 1519 C CA . GLY A 1 203 ? -3.658 -14.211 -5.123 1.00 94.56 203 GLY A CA 1
ATOM 1520 C C . GLY A 1 203 ? -5.075 -13.631 -5.120 1.00 94.56 203 GLY A C 1
ATOM 1521 O O . GLY A 1 203 ? -5.804 -13.798 -4.145 1.00 94.56 203 GLY A O 1
ATOM 1522 N N . PHE A 1 204 ? -5.500 -13.043 -6.243 1.00 92.50 204 PHE A N 1
ATOM 1523 C CA . PHE A 1 204 ? -6.854 -12.509 -6.408 1.00 92.50 204 PHE A CA 1
ATOM 1524 C C . PHE A 1 204 ? -7.919 -13.596 -6.321 1.00 92.50 204 PHE A C 1
ATOM 1526 O O . PHE A 1 204 ? -8.894 -13.448 -5.587 1.00 92.50 204 PHE A O 1
ATOM 1533 N N . ALA A 1 205 ? -7.717 -14.710 -7.025 1.00 93.56 205 ALA A N 1
ATOM 1534 C CA . ALA A 1 205 ? -8.644 -15.830 -7.023 1.00 93.56 205 ALA A CA 1
ATOM 1535 C C . ALA A 1 205 ? -8.812 -16.422 -5.618 1.00 93.56 205 ALA A C 1
ATOM 1537 O O . ALA A 1 205 ? -9.938 -16.650 -5.194 1.00 93.56 205 ALA A O 1
ATOM 1538 N N . VAL A 1 206 ? -7.723 -16.612 -4.864 1.00 94.50 206 VAL A N 1
ATOM 1539 C CA . VAL A 1 206 ? -7.782 -17.119 -3.484 1.00 94.50 206 VAL A CA 1
ATOM 1540 C C . VAL A 1 206 ? -8.437 -16.105 -2.551 1.00 94.50 206 VAL A C 1
ATOM 1542 O O . VAL A 1 206 ? -9.248 -16.490 -1.710 1.00 94.50 206 VAL A O 1
ATOM 1545 N N . MET A 1 207 ? -8.147 -14.811 -2.706 1.00 91.94 207 MET A N 1
ATOM 1546 C CA . MET A 1 207 ? -8.801 -13.756 -1.929 1.00 91.94 207 MET A CA 1
ATOM 1547 C C . MET A 1 207 ? -10.317 -13.743 -2.172 1.00 91.94 207 MET A C 1
ATOM 1549 O O . MET A 1 207 ? -11.078 -13.725 -1.208 1.00 91.94 207 MET A O 1
ATOM 1553 N N . LEU A 1 208 ? -10.764 -13.791 -3.431 1.00 90.06 208 LEU A N 1
ATOM 1554 C CA . LEU A 1 208 ? -12.187 -13.849 -3.776 1.00 90.06 208 LEU A CA 1
ATOM 1555 C C . LEU A 1 208 ? -12.839 -15.146 -3.297 1.00 90.06 208 LEU A C 1
ATOM 1557 O O . LEU A 1 208 ? -13.904 -15.103 -2.692 1.00 90.06 208 LEU A O 1
ATOM 1561 N N . PHE A 1 209 ? -12.181 -16.285 -3.518 1.00 91.19 209 PHE A N 1
ATOM 1562 C CA . PHE A 1 209 ? -12.675 -17.597 -3.109 1.00 91.19 209 PHE A CA 1
ATOM 1563 C C . PHE A 1 209 ? -12.870 -17.697 -1.596 1.00 91.19 209 PHE A C 1
ATOM 1565 O O . PHE A 1 209 ? -13.823 -18.319 -1.151 1.00 91.19 209 PHE A O 1
ATOM 1572 N N . THR A 1 210 ? -11.997 -17.071 -0.805 1.00 90.44 210 THR A N 1
ATOM 1573 C CA . THR A 1 210 ? -12.077 -17.068 0.666 1.00 90.44 210 THR A CA 1
ATOM 1574 C C . THR A 1 210 ? -12.925 -15.931 1.244 1.00 90.44 210 THR A C 1
ATOM 1576 O O . THR A 1 210 ? -13.033 -15.822 2.463 1.00 90.44 210 THR A O 1
ATOM 1579 N N . SER A 1 211 ? -13.480 -15.056 0.399 1.00 87.06 211 SER A N 1
ATOM 1580 C CA . SER A 1 211 ? -14.341 -13.938 0.809 1.00 87.06 211 SER A CA 1
ATOM 1581 C C . SER A 1 211 ? -15.817 -14.277 0.625 1.00 87.06 211 SER A C 1
ATOM 1583 O O . SER A 1 211 ? -16.163 -15.164 -0.149 1.00 87.06 211 SER A O 1
ATOM 1585 N N . ASP A 1 212 ? -16.685 -13.506 1.276 1.00 84.19 212 ASP A N 1
ATOM 1586 C CA . ASP A 1 212 ? -18.127 -13.550 1.039 1.00 84.19 212 ASP A CA 1
ATOM 1587 C C . ASP A 1 212 ? -18.487 -12.442 0.034 1.00 84.19 212 ASP A C 1
ATOM 1589 O O . ASP A 1 212 ? -18.229 -11.261 0.276 1.00 84.19 212 ASP A O 1
ATOM 1593 N N . ILE A 1 213 ? -19.033 -12.815 -1.124 1.00 80.25 213 ILE A N 1
ATOM 1594 C CA . ILE A 1 213 ? -19.378 -11.899 -2.216 1.00 80.25 213 ILE A CA 1
ATOM 1595 C C . ILE A 1 213 ? -20.889 -11.687 -2.210 1.00 80.25 213 ILE A C 1
ATOM 1597 O O . ILE A 1 213 ? -21.668 -12.529 -2.669 1.00 80.25 213 ILE A O 1
ATOM 1601 N N . VAL A 1 214 ? -21.296 -10.522 -1.715 1.00 74.19 214 VAL A N 1
ATOM 1602 C CA . VAL A 1 214 ? -22.695 -10.093 -1.653 1.00 74.19 214 VAL A CA 1
ATOM 1603 C C . VAL A 1 214 ? -22.923 -8.988 -2.680 1.00 74.19 214 VAL A C 1
ATOM 1605 O O . VAL A 1 214 ? -22.179 -8.011 -2.720 1.00 74.19 214 VAL A O 1
ATOM 1608 N N . PHE A 1 215 ? -23.954 -9.132 -3.513 1.00 69.44 215 PHE A N 1
ATOM 1609 C CA . PHE A 1 215 ? -24.357 -8.112 -4.479 1.00 69.44 215 PHE A CA 1
ATOM 1610 C C . PHE A 1 215 ? -25.809 -7.702 -4.218 1.00 69.44 215 PHE A C 1
ATOM 1612 O O . PHE A 1 215 ? -26.754 -8.425 -4.547 1.00 69.44 215 PHE A O 1
ATOM 1619 N N . GLY A 1 216 ? -25.985 -6.541 -3.582 1.00 70.00 216 GLY A N 1
ATOM 1620 C CA . GLY A 1 216 ? -27.287 -6.098 -3.083 1.00 70.00 216 GLY A CA 1
ATOM 1621 C C . GLY A 1 216 ? -27.808 -7.036 -1.992 1.00 70.00 216 GLY A C 1
ATOM 1622 O O . GLY A 1 216 ? -27.125 -7.283 -1.004 1.00 70.00 216 GLY A O 1
ATOM 1623 N N . GLU A 1 217 ? -29.006 -7.586 -2.184 1.00 68.38 217 GLU A N 1
ATOM 1624 C CA . GLU A 1 217 ? -29.621 -8.551 -1.257 1.00 68.38 217 GLU A CA 1
ATOM 1625 C C . GLU A 1 217 ? -29.264 -10.015 -1.571 1.00 68.38 217 GLU A C 1
ATOM 1627 O O . GLU A 1 217 ? -29.635 -10.920 -0.824 1.00 68.38 217 GLU A O 1
ATOM 1632 N N . ARG A 1 218 ? -28.551 -10.284 -2.675 1.00 73.12 218 ARG A N 1
ATOM 1633 C CA . ARG A 1 218 ? -28.220 -11.650 -3.105 1.00 73.12 218 ARG A CA 1
ATOM 1634 C C . ARG A 1 218 ? -26.777 -11.995 -2.747 1.00 73.12 218 ARG A C 1
ATOM 1636 O O . ARG A 1 218 ? -25.842 -11.343 -3.211 1.00 73.12 218 ARG A O 1
ATOM 1643 N N . SER A 1 219 ? -26.600 -13.053 -1.956 1.00 77.94 219 SER A N 1
ATOM 1644 C CA . SER A 1 219 ? -25.289 -13.680 -1.764 1.00 77.94 219 SER A CA 1
ATOM 1645 C C . SER A 1 219 ? -24.953 -14.503 -3.005 1.00 77.94 219 SER A C 1
ATOM 1647 O O . SER A 1 219 ? -25.675 -15.443 -3.339 1.00 77.94 219 SER A O 1
ATOM 1649 N N . ILE A 1 220 ? -23.906 -14.105 -3.729 1.00 83.44 220 ILE A N 1
ATOM 1650 C CA . ILE A 1 220 ? -23.424 -14.821 -4.919 1.00 83.44 220 ILE A CA 1
ATOM 1651 C C . ILE A 1 220 ? -22.502 -15.961 -4.484 1.00 83.44 220 ILE A C 1
ATOM 1653 O O . ILE A 1 220 ? -22.530 -17.046 -5.062 1.00 83.44 220 ILE A O 1
ATOM 1657 N N . TRP A 1 221 ? -21.679 -15.704 -3.469 1.00 86.50 221 TRP A N 1
ATOM 1658 C CA . TRP A 1 221 ? -20.710 -16.649 -2.942 1.00 86.50 221 TRP A CA 1
ATOM 1659 C C . TRP A 1 221 ? -20.506 -16.407 -1.449 1.00 86.50 221 TRP A C 1
ATOM 1661 O O . TRP A 1 221 ? -20.325 -15.268 -1.028 1.00 86.50 221 TRP A O 1
ATOM 1671 N N . ASP A 1 222 ? -20.511 -17.476 -0.660 1.00 86.88 222 ASP A N 1
ATOM 1672 C CA . ASP A 1 222 ? -20.236 -17.436 0.776 1.00 86.88 222 ASP A CA 1
ATOM 1673 C C . ASP A 1 222 ? -19.289 -18.590 1.101 1.00 86.88 222 ASP A C 1
ATOM 1675 O O . ASP A 1 222 ? -19.674 -19.766 1.078 1.00 86.88 222 ASP A O 1
ATOM 1679 N N . PHE A 1 223 ? -18.022 -18.257 1.335 1.00 88.50 223 PHE A N 1
ATOM 1680 C CA . PHE A 1 223 ? -16.996 -19.255 1.617 1.00 88.50 223 PHE A CA 1
ATOM 1681 C C . PHE A 1 223 ? -17.273 -19.954 2.947 1.00 88.50 223 PHE A C 1
ATOM 1683 O O . PHE A 1 223 ? -17.092 -21.168 3.083 1.00 88.50 223 PHE A O 1
ATOM 1690 N N . ASN A 1 224 ? -17.734 -19.184 3.928 1.00 87.12 224 ASN A N 1
ATOM 1691 C CA . ASN A 1 224 ? -17.928 -19.652 5.287 1.00 87.12 224 ASN A CA 1
ATOM 1692 C C . ASN A 1 224 ? -19.039 -20.704 5.357 1.00 87.12 224 ASN A C 1
ATOM 1694 O O . ASN A 1 224 ? -18.840 -21.751 5.968 1.00 87.12 224 ASN A O 1
ATOM 1698 N N . GLN A 1 225 ? -20.154 -20.508 4.653 1.00 86.31 225 GLN A N 1
ATOM 1699 C CA . GLN A 1 225 ? -21.241 -21.494 4.607 1.00 86.31 225 GLN A CA 1
ATOM 1700 C C . GLN A 1 225 ? -20.807 -22.853 4.045 1.00 86.31 225 GLN A C 1
ATOM 1702 O O . GLN A 1 225 ? -21.257 -23.891 4.527 1.00 86.31 225 GLN A O 1
ATOM 1707 N N . HIS A 1 226 ? -19.926 -22.865 3.044 1.00 86.50 226 HIS A N 1
ATOM 1708 C CA . HIS A 1 226 ? -19.531 -24.100 2.364 1.00 86.50 226 HIS A CA 1
ATOM 1709 C C . HIS A 1 226 ? -18.347 -24.799 3.044 1.00 86.50 226 HIS A C 1
ATOM 1711 O O . HIS A 1 226 ? -18.311 -26.031 3.109 1.00 86.50 226 HIS A O 1
ATOM 1717 N N . PHE A 1 227 ? -17.380 -24.030 3.557 1.00 89.06 227 PHE A N 1
ATOM 1718 C CA . PHE A 1 227 ? -16.081 -24.559 3.979 1.00 89.06 227 PHE A CA 1
ATOM 1719 C C . PHE A 1 227 ? -15.754 -24.372 5.457 1.00 89.06 227 PHE A C 1
ATOM 1721 O O . PHE A 1 227 ? -14.876 -25.086 5.945 1.00 89.06 227 PHE A O 1
ATOM 1728 N N . ALA A 1 228 ? -16.444 -23.496 6.200 1.00 85.94 228 ALA A N 1
ATOM 1729 C CA . ALA A 1 228 ? -16.096 -23.263 7.606 1.00 85.94 228 ALA A CA 1
ATOM 1730 C C . ALA A 1 228 ? -16.182 -24.546 8.444 1.00 85.94 228 ALA A C 1
ATOM 1732 O O . ALA A 1 228 ? -15.325 -24.775 9.289 1.00 85.94 228 ALA A O 1
ATOM 1733 N N . GLN A 1 229 ? -17.135 -25.438 8.156 1.00 86.75 229 GLN A N 1
ATOM 1734 C CA . GLN A 1 229 ? -17.273 -26.724 8.855 1.00 86.75 229 GLN A CA 1
ATOM 1735 C C . GLN A 1 229 ? -16.078 -27.678 8.677 1.00 86.75 229 GLN A C 1
ATOM 1737 O O . GLN A 1 229 ? -15.850 -28.539 9.523 1.00 86.75 229 GLN A O 1
ATOM 1742 N N . TYR A 1 230 ? -15.318 -27.538 7.587 1.00 89.00 230 TYR A N 1
ATOM 1743 C CA . TYR A 1 230 ? -14.147 -28.370 7.299 1.00 89.00 230 TYR A CA 1
ATOM 1744 C C . TYR A 1 230 ? -12.843 -27.735 7.786 1.00 89.00 230 TYR A C 1
ATOM 1746 O O . TYR A 1 230 ? -11.795 -28.385 7.769 1.00 89.00 230 TYR A O 1
ATOM 1754 N N . LEU A 1 231 ? -12.884 -26.466 8.197 1.00 89.50 231 LEU A N 1
ATOM 1755 C CA . LEU A 1 231 ? -11.709 -25.760 8.672 1.00 89.50 231 LEU A CA 1
ATOM 1756 C C . LEU A 1 231 ? -11.437 -26.070 10.149 1.00 89.50 231 LEU A C 1
ATOM 1758 O O . LEU A 1 231 ? -12.363 -26.172 10.957 1.00 89.50 231 LEU A O 1
ATOM 1762 N N . PRO A 1 232 ? -10.158 -26.172 10.543 1.00 90.06 232 PRO A N 1
ATOM 1763 C CA . PRO A 1 232 ? -9.794 -26.270 11.946 1.00 90.06 232 PRO A CA 1
ATOM 1764 C C . PRO A 1 232 ? -10.310 -25.070 12.749 1.00 90.06 232 PRO A C 1
ATOM 1766 O O . PRO A 1 232 ? -10.225 -23.929 12.294 1.00 90.06 232 PRO A O 1
ATOM 1769 N N . GLN A 1 233 ? -10.743 -25.304 13.991 1.00 85.94 233 GLN A N 1
ATOM 1770 C CA . GLN A 1 233 ? -11.298 -24.247 14.850 1.00 85.94 233 GLN A CA 1
ATOM 1771 C C . GLN A 1 233 ? -10.353 -23.054 15.056 1.00 85.94 233 GLN A C 1
ATOM 1773 O O . GLN A 1 233 ? -10.817 -21.927 15.167 1.00 85.94 233 GLN A O 1
ATOM 1778 N N . PHE A 1 234 ? -9.032 -23.263 15.053 1.00 87.62 234 PHE A N 1
ATOM 1779 C CA . PHE A 1 234 ? -8.063 -22.169 15.208 1.00 87.62 234 PHE A CA 1
ATOM 1780 C C . PHE A 1 234 ? -8.027 -21.193 14.016 1.00 87.62 234 PHE A C 1
ATOM 1782 O O . PHE A 1 234 ? -7.445 -20.111 14.129 1.00 87.62 234 PHE A O 1
ATOM 1789 N N . MET A 1 235 ? -8.593 -21.578 12.864 1.00 88.25 235 MET A N 1
ATOM 1790 C CA . MET A 1 235 ? -8.723 -20.711 11.690 1.00 88.25 235 MET A CA 1
ATOM 1791 C C . MET A 1 235 ? -10.009 -19.886 11.696 1.00 88.25 235 MET A C 1
ATOM 1793 O O . MET A 1 235 ? -10.134 -18.950 10.905 1.00 88.25 235 MET A O 1
ATOM 1797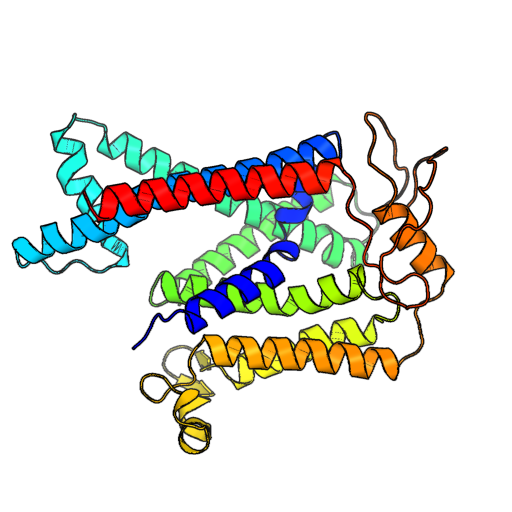 N N . LEU A 1 236 ? -10.948 -20.223 12.578 1.00 87.50 236 LEU A N 1
ATOM 1798 C CA . LEU A 1 236 ? -12.273 -19.633 12.619 1.00 87.50 236 LEU A CA 1
ATOM 1799 C C . LEU A 1 236 ? -12.394 -18.635 13.774 1.00 87.50 236 LEU A C 1
ATOM 1801 O O . LEU A 1 236 ? -11.873 -18.844 14.867 1.00 87.50 236 LEU A O 1
ATOM 1805 N N . PHE A 1 237 ? -13.127 -17.558 13.530 1.00 83.81 237 PHE A N 1
ATOM 1806 C CA . PHE A 1 237 ? -13.580 -16.599 14.525 1.00 83.81 237 PHE A CA 1
ATOM 1807 C C . PHE A 1 237 ? -15.071 -16.349 14.293 1.00 83.81 237 PHE A C 1
ATOM 1809 O O . PHE A 1 237 ? -15.475 -16.047 13.172 1.00 83.81 237 PHE A O 1
ATOM 1816 N N . ASP A 1 238 ? -15.894 -16.568 15.320 1.00 82.19 238 ASP A N 1
ATOM 1817 C CA . ASP A 1 238 ? -17.364 -16.540 15.230 1.00 82.19 238 ASP A CA 1
ATOM 1818 C C . ASP A 1 238 ? -17.931 -17.388 14.071 1.00 82.19 238 ASP A C 1
ATOM 1820 O O . ASP A 1 238 ? -18.870 -17.004 13.377 1.00 82.19 238 ASP A O 1
ATOM 1824 N N . GLY A 1 239 ? -17.324 -18.558 13.832 1.00 79.69 239 GLY A N 1
ATOM 1825 C CA . GLY A 1 239 ? -17.727 -19.484 12.766 1.00 79.69 239 GLY A CA 1
ATOM 1826 C C . GLY A 1 239 ? -17.323 -19.056 11.351 1.00 79.69 239 GLY A C 1
ATOM 1827 O O . GLY A 1 239 ? -17.674 -19.744 10.397 1.00 79.69 239 GLY A O 1
ATOM 1828 N N . LYS A 1 240 ? -16.570 -17.961 11.202 1.00 85.44 240 LYS A N 1
ATOM 1829 C CA . LYS A 1 240 ? -16.067 -17.455 9.918 1.00 85.44 240 LYS A CA 1
ATOM 1830 C C . LYS A 1 240 ? -14.551 -17.534 9.839 1.00 85.44 240 LYS A C 1
ATOM 1832 O O . LYS A 1 240 ? -13.871 -17.481 10.858 1.00 85.44 240 LYS A O 1
ATOM 1837 N N . LEU A 1 241 ? -14.006 -17.618 8.632 1.00 88.12 241 LEU A N 1
ATOM 1838 C CA . LEU A 1 241 ? -12.575 -17.550 8.383 1.00 88.12 241 LEU A CA 1
ATOM 1839 C C . LEU A 1 241 ? -12.016 -16.248 8.958 1.00 88.12 241 LEU A C 1
ATOM 1841 O O . LEU A 1 241 ? -12.374 -15.146 8.545 1.00 88.12 241 LEU A O 1
ATOM 1845 N N . HIS A 1 242 ? -11.112 -16.390 9.918 1.00 89.25 242 HIS A N 1
ATOM 1846 C CA . HIS A 1 242 ? -10.497 -15.259 10.582 1.00 89.25 242 HIS A CA 1
ATOM 1847 C C . HIS A 1 242 ? -9.581 -14.503 9.604 1.00 89.25 242 HIS A C 1
ATOM 1849 O O . HIS A 1 242 ? -8.754 -15.105 8.912 1.00 89.25 242 HIS A O 1
ATOM 1855 N N . LEU A 1 243 ? -9.699 -13.173 9.571 1.00 87.81 243 LEU A N 1
ATOM 1856 C CA . LEU A 1 243 ? -9.037 -12.302 8.592 1.00 87.81 243 LEU A CA 1
ATOM 1857 C C . LEU A 1 243 ? -7.516 -12.560 8.424 1.00 87.81 243 LEU A C 1
ATOM 1859 O O . LEU A 1 243 ? -7.064 -12.691 7.286 1.00 87.81 243 LEU A O 1
ATOM 1863 N N . PRO A 1 244 ? -6.706 -12.709 9.491 1.00 91.75 244 PRO A N 1
ATOM 1864 C CA . PRO A 1 244 ? -5.294 -13.080 9.377 1.00 91.75 244 PRO A CA 1
ATOM 1865 C C . PRO A 1 244 ? -5.028 -14.365 8.587 1.00 91.75 244 PRO A C 1
ATOM 1867 O O . PRO A 1 244 ? -4.095 -14.423 7.788 1.00 91.75 244 PRO A O 1
ATOM 1870 N N . TRP A 1 245 ? -5.847 -15.402 8.772 1.00 92.75 245 TRP A N 1
ATOM 1871 C CA . TRP A 1 245 ? -5.685 -16.647 8.023 1.00 92.75 245 TRP A CA 1
ATOM 1872 C C . TRP A 1 245 ? -6.014 -16.451 6.554 1.00 92.75 245 TRP A C 1
ATOM 1874 O O . TRP A 1 245 ? -5.275 -16.935 5.701 1.00 92.75 245 TRP A O 1
ATOM 1884 N N . GLN A 1 246 ? -7.047 -15.663 6.257 1.00 92.12 246 GLN A N 1
ATOM 1885 C CA . GLN A 1 246 ? -7.341 -15.252 4.890 1.00 92.12 246 GLN A CA 1
ATOM 1886 C C . GLN A 1 246 ? -6.122 -14.580 4.231 1.00 92.12 246 GLN A C 1
ATOM 1888 O O . GLN A 1 246 ? -5.748 -14.949 3.117 1.00 92.12 246 GLN A O 1
ATOM 1893 N N . MET A 1 247 ? -5.461 -13.656 4.943 1.00 92.81 247 MET A N 1
ATOM 1894 C CA . MET A 1 247 ? -4.247 -12.975 4.471 1.00 92.81 247 MET A CA 1
ATOM 1895 C C . MET A 1 247 ? -3.098 -13.937 4.184 1.00 92.81 247 MET A C 1
ATOM 1897 O O . MET A 1 247 ? -2.478 -13.867 3.125 1.00 92.81 247 MET A O 1
ATOM 1901 N N . ILE A 1 248 ? -2.838 -14.875 5.094 1.00 94.62 248 ILE A N 1
ATOM 1902 C CA . ILE A 1 248 ? -1.794 -15.889 4.911 1.00 94.62 248 ILE A CA 1
ATOM 1903 C C . ILE A 1 248 ? -2.087 -16.761 3.686 1.00 94.62 248 ILE A C 1
ATOM 1905 O O . ILE A 1 248 ? -1.170 -17.044 2.915 1.00 94.62 248 ILE A O 1
ATOM 1909 N N . LEU A 1 249 ? -3.344 -17.164 3.483 1.00 94.75 249 LEU A N 1
ATOM 1910 C CA . LEU A 1 249 ? -3.736 -18.025 2.368 1.00 94.75 249 LEU A CA 1
ATOM 1911 C C . LEU A 1 249 ? -3.489 -17.350 1.017 1.00 94.75 249 LEU A C 1
ATOM 1913 O O . LEU A 1 249 ? -2.804 -17.933 0.175 1.00 94.75 249 LEU A O 1
ATOM 1917 N N . TYR A 1 250 ? -3.987 -16.125 0.801 1.00 94.19 250 TYR A N 1
ATOM 1918 C CA . TYR A 1 250 ? -3.791 -15.474 -0.497 1.00 94.19 250 TYR A CA 1
ATOM 1919 C C . TYR A 1 250 ? -2.340 -15.036 -0.719 1.00 94.19 250 TYR A C 1
ATOM 1921 O O . TYR A 1 250 ? -1.842 -15.179 -1.834 1.00 94.19 250 TYR A O 1
ATOM 1929 N N . LEU A 1 251 ? -1.623 -14.564 0.312 1.00 95.12 251 LEU A N 1
ATOM 1930 C CA . LEU A 1 251 ? -0.206 -14.196 0.176 1.00 95.12 251 LEU A CA 1
ATOM 1931 C C . LEU A 1 251 ? 0.667 -15.427 -0.080 1.00 95.12 251 LEU A C 1
ATOM 1933 O O . LEU A 1 251 ? 1.549 -15.392 -0.938 1.00 95.12 251 LEU A O 1
ATOM 1937 N N . GLY A 1 252 ? 0.406 -16.527 0.628 1.00 96.06 252 GLY A N 1
ATOM 1938 C CA . GLY A 1 252 ? 1.103 -17.795 0.442 1.00 96.06 252 GLY A CA 1
ATOM 1939 C C . GLY A 1 252 ? 0.858 -18.377 -0.948 1.00 96.06 252 GLY A C 1
ATOM 1940 O O . GLY A 1 252 ? 1.808 -18.767 -1.628 1.00 96.06 252 GLY A O 1
ATOM 1941 N N . ALA A 1 253 ? -0.392 -18.371 -1.418 1.00 96.31 253 ALA A N 1
ATOM 1942 C CA . ALA A 1 253 ? -0.733 -18.817 -2.766 1.00 96.31 253 ALA A CA 1
ATOM 1943 C C . ALA A 1 253 ? -0.088 -17.931 -3.846 1.00 96.31 253 ALA A C 1
ATOM 1945 O O . ALA A 1 253 ? 0.478 -18.444 -4.811 1.00 96.31 253 ALA A O 1
ATOM 1946 N N . ALA A 1 254 ? -0.098 -16.608 -3.666 1.00 96.12 254 ALA A N 1
ATOM 1947 C CA . ALA A 1 254 ? 0.539 -15.657 -4.577 1.00 96.12 254 ALA A CA 1
ATOM 1948 C C . ALA A 1 254 ? 2.067 -15.867 -4.657 1.00 96.12 254 ALA A C 1
ATOM 1950 O O . ALA A 1 254 ? 2.647 -15.888 -5.746 1.00 96.12 254 ALA A O 1
ATOM 1951 N N . LEU A 1 255 ? 2.723 -16.081 -3.511 1.00 96.50 255 LEU A N 1
ATOM 1952 C CA . LEU A 1 255 ? 4.163 -16.335 -3.426 1.00 96.50 255 LEU A CA 1
ATOM 1953 C C . LEU A 1 255 ? 4.548 -17.670 -4.078 1.00 96.50 255 LEU A C 1
ATOM 1955 O O . LEU A 1 255 ? 5.437 -17.720 -4.927 1.00 96.50 255 LEU A O 1
ATOM 1959 N N . THR A 1 256 ? 3.868 -18.751 -3.697 1.00 97.06 256 THR A N 1
ATOM 1960 C CA . THR A 1 256 ? 4.157 -20.109 -4.189 1.00 97.06 256 THR A CA 1
ATOM 1961 C C . THR A 1 256 ? 3.908 -20.238 -5.686 1.00 97.06 256 THR A C 1
ATOM 1963 O O . THR A 1 256 ? 4.761 -20.766 -6.400 1.00 97.06 256 THR A O 1
ATOM 1966 N N . SER A 1 257 ? 2.794 -19.700 -6.186 1.00 96.75 257 SER A N 1
ATOM 1967 C CA . SER A 1 257 ? 2.499 -19.688 -7.621 1.00 96.75 257 SER A CA 1
ATOM 1968 C C . SER A 1 257 ? 3.498 -18.851 -8.420 1.00 96.75 257 SER A C 1
ATOM 1970 O O . SER A 1 257 ? 3.964 -19.304 -9.465 1.00 96.75 257 SER A O 1
ATOM 1972 N N . GLY A 1 258 ? 3.896 -17.681 -7.912 1.00 96.25 258 GLY A N 1
ATOM 1973 C CA . GLY A 1 258 ? 4.914 -16.835 -8.538 1.00 96.25 258 GLY A CA 1
ATOM 1974 C C . GLY A 1 258 ? 6.255 -17.529 -8.701 1.00 96.25 258 GLY A C 1
ATOM 1975 O O . GLY A 1 258 ? 6.865 -17.476 -9.774 1.00 96.25 258 GLY A O 1
ATOM 1976 N N . ILE A 1 259 ? 6.692 -18.223 -7.646 1.00 96.62 259 ILE A N 1
ATOM 1977 C CA . ILE A 1 259 ? 7.923 -19.014 -7.652 1.00 96.62 259 ILE A CA 1
ATOM 1978 C C . ILE A 1 259 ? 7.794 -20.180 -8.632 1.00 96.62 259 ILE A C 1
ATOM 1980 O O . ILE A 1 259 ? 8.626 -20.308 -9.530 1.00 96.62 259 ILE A O 1
ATOM 1984 N N . ALA A 1 260 ? 6.741 -20.990 -8.513 1.00 97.31 260 ALA A N 1
ATOM 1985 C CA . ALA A 1 260 ? 6.539 -22.167 -9.352 1.00 97.31 260 ALA A CA 1
ATOM 1986 C C . ALA A 1 260 ? 6.488 -21.803 -10.843 1.00 97.31 260 ALA A C 1
ATOM 1988 O O . ALA A 1 260 ? 7.250 -22.347 -11.642 1.00 97.31 260 ALA A O 1
ATOM 1989 N N . VAL A 1 261 ? 5.658 -20.828 -11.223 1.00 97.44 261 VAL A N 1
ATOM 1990 C CA . VAL A 1 261 ? 5.522 -20.412 -12.625 1.00 97.44 261 VAL A CA 1
ATOM 1991 C C . VAL A 1 261 ? 6.815 -19.780 -13.138 1.00 97.44 261 VAL A C 1
ATOM 1993 O O . VAL A 1 261 ? 7.220 -20.065 -14.263 1.00 97.44 261 VAL A O 1
ATOM 1996 N N . SER A 1 262 ? 7.532 -18.993 -12.329 1.00 96.81 262 SER A N 1
ATOM 1997 C CA . SER A 1 262 ? 8.819 -18.417 -12.752 1.00 96.81 262 SER A CA 1
ATOM 1998 C C . SER A 1 262 ? 9.910 -19.462 -12.973 1.00 96.81 262 SER A C 1
ATOM 2000 O O . SER A 1 262 ? 10.743 -19.292 -13.864 1.00 96.81 262 SER A O 1
ATOM 2002 N N . LEU A 1 263 ? 9.904 -20.555 -12.207 1.00 95.88 263 LEU A N 1
ATOM 2003 C CA . LEU A 1 263 ? 10.824 -21.673 -12.419 1.00 95.88 263 LEU A CA 1
ATOM 2004 C C . LEU A 1 263 ? 10.482 -22.467 -13.686 1.00 95.88 263 LEU A C 1
ATOM 2006 O O . LEU A 1 263 ? 11.395 -22.878 -14.401 1.00 95.88 263 LEU A O 1
ATOM 2010 N N . LEU A 1 264 ? 9.191 -22.631 -13.988 1.00 96.94 264 LEU A N 1
ATOM 2011 C CA . LEU A 1 264 ? 8.700 -23.375 -15.155 1.00 96.94 264 LEU A CA 1
ATOM 2012 C C . LEU A 1 264 ? 8.777 -22.591 -16.475 1.00 96.94 264 LEU A C 1
ATOM 2014 O O . LEU A 1 264 ? 8.707 -23.178 -17.553 1.00 96.94 264 LEU A O 1
ATOM 2018 N N . THR A 1 265 ? 8.916 -21.268 -16.415 1.00 96.06 265 THR A N 1
ATOM 2019 C CA . THR A 1 265 ? 8.912 -20.386 -17.590 1.00 96.06 265 THR A CA 1
ATOM 2020 C C . THR A 1 265 ? 10.308 -19.883 -17.947 1.00 96.06 265 THR A C 1
ATOM 2022 O O . THR A 1 265 ? 11.258 -19.934 -17.155 1.00 96.06 265 THR A O 1
ATOM 2025 N N . ARG A 1 266 ? 10.461 -19.403 -19.188 1.00 93.31 266 ARG A N 1
ATOM 2026 C CA . ARG A 1 266 ? 11.754 -18.932 -19.701 1.00 93.31 266 ARG A CA 1
ATOM 2027 C C . ARG A 1 266 ? 12.239 -17.704 -18.911 1.00 93.31 266 ARG A C 1
ATOM 2029 O O . ARG A 1 266 ? 11.437 -16.802 -18.670 1.00 93.31 266 ARG A O 1
ATOM 2036 N N . PRO A 1 267 ? 13.525 -17.652 -18.512 1.00 92.81 267 PRO A N 1
ATOM 2037 C CA . PRO A 1 267 ? 14.090 -16.473 -17.864 1.00 92.81 267 PRO A CA 1
ATOM 2038 C C . PRO A 1 267 ? 13.957 -15.223 -18.732 1.00 92.81 267 PRO A C 1
ATOM 2040 O O . PRO A 1 267 ? 14.031 -15.296 -19.959 1.00 92.81 267 PRO A O 1
ATOM 2043 N N . VAL A 1 268 ? 13.799 -14.071 -18.079 1.00 93.25 268 VAL A N 1
ATOM 2044 C CA . VAL A 1 268 ? 13.894 -12.768 -18.746 1.00 93.25 268 VAL A CA 1
ATOM 2045 C C . VAL A 1 268 ? 15.320 -12.589 -19.276 1.00 93.25 268 VAL A C 1
ATOM 2047 O O . VAL A 1 268 ? 16.280 -13.041 -18.650 1.00 93.25 268 VAL A O 1
ATOM 2050 N N . ALA A 1 269 ? 15.458 -11.945 -20.437 1.00 94.19 269 ALA A N 1
ATOM 2051 C CA . ALA A 1 269 ? 16.754 -11.683 -21.054 1.00 94.19 269 ALA A CA 1
ATOM 2052 C C . ALA A 1 269 ? 17.711 -10.979 -20.076 1.00 94.19 269 ALA A C 1
ATOM 2054 O O . ALA A 1 269 ? 17.333 -10.006 -19.417 1.00 94.19 269 ALA A O 1
ATOM 2055 N N . ALA A 1 270 ? 18.953 -11.468 -20.006 1.00 90.94 270 ALA A N 1
ATOM 2056 C CA . ALA A 1 270 ? 19.953 -10.992 -19.052 1.00 90.94 270 ALA A CA 1
ATOM 2057 C C . ALA A 1 270 ? 20.216 -9.486 -19.186 1.00 90.94 270 ALA A C 1
ATOM 2059 O O . ALA A 1 270 ? 20.261 -8.794 -18.179 1.00 90.94 270 ALA A O 1
ATOM 2060 N N . GLU A 1 271 ? 20.291 -8.970 -20.414 1.00 91.56 271 GLU A N 1
ATOM 2061 C CA . GLU A 1 271 ? 20.495 -7.544 -20.696 1.00 91.56 271 GLU A CA 1
ATOM 2062 C C . GLU A 1 271 ? 19.415 -6.656 -20.058 1.00 91.56 271 GLU A C 1
ATOM 2064 O O . GLU A 1 271 ? 19.721 -5.675 -19.383 1.00 91.56 271 GLU A O 1
ATOM 2069 N N . LYS A 1 272 ? 18.141 -7.048 -20.188 1.00 91.25 272 LYS A N 1
ATOM 2070 C CA . LYS A 1 272 ? 17.020 -6.315 -19.587 1.00 91.25 272 LYS A CA 1
ATOM 2071 C C . LYS A 1 272 ? 17.095 -6.319 -18.059 1.00 91.25 272 LYS A C 1
ATOM 2073 O O . LYS A 1 272 ? 16.808 -5.301 -17.433 1.00 91.25 272 LYS A O 1
ATOM 2078 N N . LEU A 1 273 ? 17.474 -7.454 -17.467 1.00 91.81 273 LEU A N 1
ATOM 2079 C CA . LEU A 1 273 ? 17.655 -7.575 -16.020 1.00 91.81 273 LEU A CA 1
ATOM 2080 C C . LEU A 1 273 ? 18.835 -6.728 -15.534 1.00 91.81 273 LEU A C 1
ATOM 2082 O O . LEU A 1 273 ? 18.695 -6.022 -14.542 1.00 91.81 273 LEU A O 1
ATOM 2086 N N . GLU A 1 274 ? 19.972 -6.762 -16.231 1.00 91.19 274 GLU A N 1
ATOM 2087 C CA . GLU A 1 274 ? 21.135 -5.945 -15.877 1.00 91.19 274 GLU A CA 1
ATOM 2088 C C . GLU A 1 274 ? 20.817 -4.453 -15.944 1.00 91.19 274 GLU A C 1
ATOM 2090 O O . GLU A 1 274 ? 21.138 -3.739 -14.997 1.00 91.19 274 GLU A O 1
ATOM 2095 N N . ASN A 1 275 ? 20.119 -3.990 -16.989 1.00 91.50 275 ASN A N 1
ATOM 2096 C CA . ASN A 1 275 ? 19.684 -2.595 -17.076 1.00 91.50 275 ASN A CA 1
ATOM 2097 C C . ASN A 1 275 ? 18.758 -2.220 -15.908 1.00 91.50 275 ASN A C 1
ATOM 2099 O O . ASN A 1 275 ? 18.987 -1.219 -15.232 1.00 91.50 275 ASN A O 1
ATOM 2103 N N . PHE A 1 276 ? 17.755 -3.053 -15.609 1.00 92.44 276 PHE A N 1
ATOM 2104 C CA . PHE A 1 276 ? 16.853 -2.822 -14.477 1.00 92.44 276 PHE A CA 1
ATOM 2105 C C . PHE A 1 276 ? 17.614 -2.702 -13.151 1.00 92.44 276 PHE A C 1
ATOM 2107 O O . PHE A 1 276 ? 17.457 -1.717 -12.432 1.00 92.44 276 PHE A O 1
ATOM 2114 N N . TYR A 1 277 ? 18.493 -3.659 -12.845 1.00 92.12 277 TYR A N 1
ATOM 2115 C CA . TYR A 1 277 ? 19.253 -3.629 -11.597 1.00 92.12 277 TYR A CA 1
ATOM 2116 C C . TYR A 1 277 ? 20.316 -2.532 -11.569 1.00 92.12 277 TYR A C 1
ATOM 2118 O O . TYR A 1 277 ? 20.688 -2.064 -10.492 1.00 92.12 277 TYR A O 1
ATOM 2126 N N . ALA A 1 278 ? 20.848 -2.122 -12.719 1.00 91.19 278 ALA A N 1
ATOM 2127 C CA . ALA A 1 278 ? 21.734 -0.969 -12.813 1.00 91.19 278 ALA A CA 1
ATOM 2128 C C . ALA A 1 278 ? 20.991 0.325 -12.456 1.00 91.19 278 ALA A C 1
ATOM 2130 O O . ALA A 1 278 ? 21.497 1.096 -11.642 1.00 91.19 278 ALA A O 1
ATOM 2131 N N . LEU A 1 279 ? 19.769 0.519 -12.965 1.00 90.75 279 LEU A N 1
ATOM 2132 C CA . LEU A 1 279 ? 18.912 1.652 -12.603 1.00 90.75 279 LEU A CA 1
ATOM 2133 C C . LEU A 1 279 ? 18.624 1.681 -11.102 1.00 90.75 279 LEU A C 1
ATOM 2135 O O . LEU A 1 279 ? 18.871 2.692 -10.458 1.00 90.75 279 LEU A O 1
ATOM 2139 N N . THR A 1 280 ? 18.191 0.561 -10.511 1.00 89.38 280 THR A N 1
ATOM 2140 C CA . THR A 1 280 ? 17.856 0.518 -9.074 1.00 89.38 280 THR A CA 1
ATOM 2141 C C . THR A 1 280 ? 19.049 0.780 -8.155 1.00 89.38 280 THR A C 1
ATOM 2143 O O . THR A 1 280 ? 18.864 1.154 -7.001 1.00 89.38 280 THR A O 1
ATOM 2146 N N . ARG A 1 281 ? 20.276 0.530 -8.631 1.00 89.19 281 ARG A N 1
ATOM 2147 C CA . ARG A 1 281 ? 21.515 0.761 -7.870 1.00 89.19 281 ARG A CA 1
ATOM 2148 C C . ARG A 1 281 ? 22.084 2.159 -8.070 1.00 89.19 281 ARG A C 1
ATOM 2150 O O . ARG A 1 281 ? 22.914 2.579 -7.267 1.00 89.19 281 ARG A O 1
ATOM 2157 N N . THR A 1 282 ? 21.716 2.834 -9.152 1.00 89.31 282 THR A N 1
ATOM 2158 C CA . THR A 1 282 ? 22.293 4.126 -9.510 1.00 89.31 282 THR A CA 1
ATOM 2159 C C . THR A 1 282 ? 21.551 5.220 -8.747 1.00 89.31 282 THR A C 1
ATOM 2161 O O . THR A 1 282 ? 20.347 5.373 -8.937 1.00 89.31 282 THR A O 1
ATOM 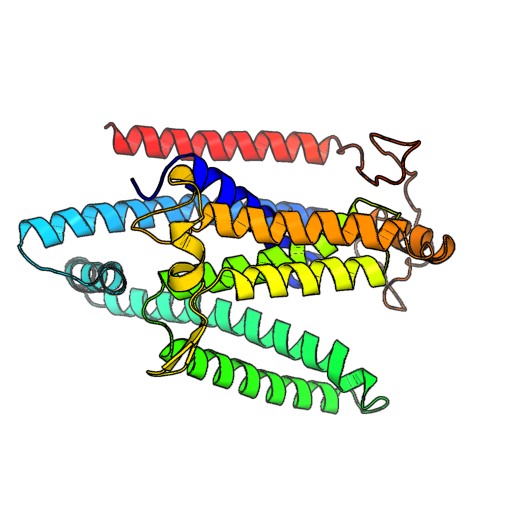2164 N N . PRO A 1 283 ? 22.232 5.967 -7.860 1.00 85.81 283 PRO A N 1
ATOM 2165 C CA . PRO A 1 283 ? 21.579 6.996 -7.065 1.00 85.81 283 PRO A CA 1
ATOM 2166 C C . PRO A 1 283 ? 21.225 8.209 -7.927 1.00 85.81 283 PRO A C 1
ATOM 2168 O O . PRO A 1 283 ? 22.060 8.680 -8.702 1.00 85.81 283 PRO A O 1
ATOM 2171 N N . VAL A 1 284 ? 20.027 8.750 -7.709 1.00 86.69 284 VAL A N 1
ATOM 2172 C CA . VAL A 1 284 ? 19.522 9.968 -8.365 1.00 86.69 284 VAL A CA 1
ATOM 2173 C C . VAL A 1 284 ? 20.286 11.191 -7.858 1.00 86.69 284 VAL A C 1
ATOM 2175 O O . VAL A 1 284 ? 20.333 11.447 -6.645 1.00 86.69 284 VAL A O 1
ATOM 2178 N N . ARG A 1 285 ? 20.877 11.962 -8.775 1.00 82.19 285 ARG A N 1
ATOM 2179 C CA . ARG A 1 285 ? 21.639 13.186 -8.488 1.00 82.19 285 ARG A CA 1
ATOM 2180 C C . ARG A 1 285 ? 20.896 14.441 -8.937 1.00 82.19 285 ARG A C 1
ATOM 2182 O O . ARG A 1 285 ? 20.091 14.434 -9.860 1.00 82.19 285 ARG A O 1
ATOM 2189 N N . LEU A 1 286 ? 21.221 15.559 -8.292 1.00 83.75 286 LEU A N 1
ATOM 2190 C CA . LEU A 1 286 ? 20.631 16.848 -8.633 1.00 83.75 286 LEU A CA 1
ATOM 2191 C C . LEU A 1 286 ? 21.035 17.269 -10.055 1.00 83.75 286 LEU A C 1
ATOM 2193 O O . LEU A 1 286 ? 22.223 17.360 -10.359 1.00 83.75 286 LEU A O 1
ATOM 2197 N N . GLY A 1 287 ? 20.040 17.575 -10.889 1.00 81.50 287 GLY A N 1
ATOM 2198 C CA . GLY A 1 287 ? 20.251 18.076 -12.248 1.00 81.50 287 GLY A CA 1
ATOM 2199 C C . GLY A 1 287 ? 20.555 16.999 -13.291 1.00 81.50 287 GLY A C 1
ATOM 2200 O O . GLY A 1 287 ? 20.928 17.353 -14.407 1.00 81.50 287 GLY A O 1
ATOM 2201 N N . GLU A 1 288 ? 20.402 15.712 -12.962 1.00 82.81 288 GLU A N 1
ATOM 2202 C CA . GLU A 1 288 ? 20.471 14.661 -13.978 1.00 82.81 288 GLU A CA 1
ATOM 2203 C C . GLU A 1 288 ? 19.297 14.779 -14.960 1.00 82.81 288 GLU A C 1
ATOM 2205 O O . GLU A 1 288 ? 18.157 15.035 -14.565 1.00 82.81 288 GLU A O 1
ATOM 2210 N N . GLN A 1 289 ? 19.587 14.626 -16.252 1.00 79.56 289 GLN A N 1
ATOM 2211 C CA . GLN A 1 289 ? 18.575 14.580 -17.300 1.00 79.56 289 GLN A CA 1
ATOM 2212 C C . GLN A 1 289 ? 18.503 13.164 -17.849 1.00 79.56 289 GLN A C 1
ATOM 2214 O O . GLN A 1 289 ? 19.522 12.555 -18.177 1.00 79.56 289 GLN A O 1
ATOM 2219 N N . VAL A 1 290 ? 17.282 12.647 -17.904 1.00 82.00 290 VAL A N 1
ATOM 2220 C CA . VAL A 1 290 ? 16.981 11.315 -18.409 1.00 82.00 290 VAL A CA 1
ATOM 2221 C C . VAL A 1 290 ? 16.151 11.498 -19.668 1.00 82.00 290 VAL A C 1
ATOM 2223 O O . VAL A 1 290 ? 15.015 11.964 -19.601 1.00 82.00 290 VAL A O 1
ATOM 2226 N N . ASP A 1 291 ? 16.735 11.147 -20.811 1.00 77.81 291 ASP A N 1
ATOM 2227 C CA . ASP A 1 291 ? 16.111 11.358 -22.120 1.00 77.81 291 ASP A CA 1
ATOM 2228 C C . ASP A 1 291 ? 14.920 10.422 -22.347 1.00 77.81 291 ASP A C 1
ATOM 2230 O O . ASP A 1 291 ? 13.937 10.796 -22.989 1.00 77.81 291 ASP A O 1
ATOM 2234 N N . GLN A 1 292 ? 15.000 9.191 -21.826 1.00 82.44 292 GLN A N 1
ATOM 2235 C CA . GLN A 1 292 ? 13.959 8.177 -21.987 1.00 82.44 292 GLN A CA 1
ATOM 2236 C C . GLN A 1 292 ? 13.668 7.417 -20.687 1.00 82.44 292 GLN A C 1
ATOM 2238 O O . GLN A 1 292 ? 14.593 7.112 -19.925 1.00 82.44 292 GLN A O 1
ATOM 2243 N N . PRO A 1 293 ? 12.402 7.027 -20.443 1.00 82.81 293 PRO A N 1
ATOM 2244 C CA . PRO A 1 293 ? 12.052 6.177 -19.312 1.00 82.81 293 PRO A CA 1
ATOM 2245 C C . PRO A 1 293 ? 12.900 4.902 -19.266 1.00 82.81 293 PRO A C 1
ATOM 2247 O O . PRO A 1 293 ? 13.161 4.277 -20.292 1.00 82.81 293 PRO A O 1
ATOM 2250 N N . CYS A 1 294 ? 13.296 4.492 -18.059 1.00 83.81 294 CYS A N 1
ATOM 2251 C CA . CYS A 1 294 ? 14.083 3.275 -17.826 1.00 83.81 294 CYS A CA 1
ATOM 2252 C C . CYS A 1 294 ? 15.449 3.239 -18.545 1.00 83.81 294 CYS A C 1
ATOM 2254 O O . CYS A 1 294 ? 15.931 2.160 -18.905 1.00 83.81 294 CYS A O 1
ATOM 2256 N N . THR A 1 295 ? 16.090 4.398 -18.713 1.00 88.06 295 THR A N 1
ATOM 2257 C CA . THR A 1 295 ? 17.479 4.511 -19.183 1.00 88.06 295 THR A CA 1
ATOM 2258 C C . THR A 1 295 ? 18.353 5.229 -18.158 1.00 88.06 295 THR A C 1
ATOM 2260 O O . THR A 1 295 ? 17.866 6.029 -17.359 1.00 88.06 295 THR A O 1
ATOM 2263 N N . LEU A 1 296 ? 19.643 4.885 -18.133 1.00 86.44 296 LEU A N 1
ATOM 2264 C CA . LEU A 1 296 ? 20.624 5.552 -17.279 1.00 86.44 296 LEU A CA 1
ATOM 2265 C C . LEU A 1 296 ? 21.015 6.909 -17.888 1.00 86.44 296 LEU A C 1
ATOM 2267 O O . LEU A 1 296 ? 21.185 6.983 -19.107 1.00 86.44 296 LEU A O 1
ATOM 2271 N N . PRO A 1 297 ? 21.217 7.959 -17.072 1.00 85.00 297 PRO A N 1
ATOM 2272 C CA . PRO A 1 297 ? 21.676 9.244 -17.577 1.00 85.00 297 PRO A CA 1
ATOM 2273 C C . PRO A 1 297 ? 23.098 9.145 -18.149 1.00 85.00 297 PRO A C 1
ATOM 2275 O O . PRO A 1 297 ? 23.911 8.312 -17.730 1.00 85.00 297 PRO A O 1
ATOM 2278 N N . ALA A 1 298 ? 23.418 10.016 -19.107 1.00 80.69 298 ALA A N 1
ATOM 2279 C CA . ALA A 1 298 ? 24.736 10.040 -19.734 1.00 80.69 298 ALA A CA 1
ATOM 2280 C C . ALA A 1 298 ? 25.845 10.270 -18.686 1.00 80.69 298 ALA A C 1
ATOM 2282 O O . ALA A 1 298 ? 25.798 11.218 -17.903 1.00 80.69 298 ALA A O 1
ATOM 2283 N N . GLY A 1 299 ? 26.852 9.390 -18.661 1.00 78.31 299 GLY A N 1
ATOM 2284 C CA . GLY A 1 299 ? 27.954 9.457 -17.693 1.00 78.31 299 GLY A CA 1
ATOM 2285 C C . GLY A 1 299 ? 27.623 8.928 -16.290 1.00 78.31 299 GLY A C 1
ATOM 2286 O O . GLY A 1 299 ? 28.423 9.112 -15.370 1.00 78.31 299 GLY A O 1
ATOM 2287 N N . ALA A 1 300 ? 26.477 8.263 -16.102 1.00 82.56 300 ALA A N 1
ATOM 2288 C CA . ALA A 1 300 ? 26.146 7.602 -14.845 1.00 82.56 300 ALA A CA 1
ATOM 2289 C C . ALA A 1 300 ? 27.161 6.503 -14.499 1.00 82.56 300 ALA A C 1
ATOM 2291 O O . ALA A 1 300 ? 27.395 5.572 -15.271 1.00 82.56 300 ALA A O 1
ATOM 2292 N N . VAL A 1 301 ? 27.733 6.581 -13.297 1.00 83.50 301 VAL A N 1
ATOM 2293 C CA . VAL A 1 301 ? 28.582 5.517 -12.753 1.00 83.50 301 VAL A CA 1
ATOM 2294 C C . VAL A 1 301 ? 27.694 4.550 -11.984 1.00 83.50 301 VAL A C 1
ATOM 2296 O O . VAL A 1 301 ? 27.221 4.879 -10.895 1.00 83.50 301 VAL A O 1
ATOM 2299 N N . VAL A 1 302 ? 27.477 3.363 -12.550 1.00 87.06 302 VAL A N 1
ATOM 2300 C CA . VAL A 1 302 ? 26.684 2.303 -11.918 1.00 87.06 302 VAL A CA 1
ATOM 2301 C C . VAL A 1 302 ? 27.498 1.672 -10.784 1.00 87.06 302 VAL A C 1
ATOM 2303 O O . VAL A 1 302 ? 28.573 1.126 -11.043 1.00 87.06 302 VAL A O 1
ATOM 2306 N N . PRO A 1 303 ? 27.015 1.699 -9.530 1.00 86.25 303 PRO A N 1
ATOM 2307 C CA . PRO A 1 303 ? 27.717 1.059 -8.426 1.00 86.25 303 PRO A CA 1
ATOM 2308 C C . PRO A 1 303 ? 27.822 -0.462 -8.593 1.00 86.25 303 PRO A C 1
ATOM 2310 O O . PRO A 1 303 ? 26.894 -1.133 -9.065 1.00 86.25 303 PRO A O 1
ATOM 2313 N N . GLU A 1 304 ? 28.943 -1.026 -8.136 1.00 86.56 304 GLU A N 1
ATOM 2314 C CA . GLU A 1 304 ? 29.148 -2.474 -8.137 1.00 86.56 304 GLU A CA 1
ATOM 2315 C C . GLU A 1 304 ? 28.062 -3.213 -7.344 1.00 86.56 304 GLU A C 1
ATOM 2317 O O . GLU A 1 304 ? 27.510 -2.723 -6.353 1.00 86.56 304 GLU A O 1
ATOM 2322 N N . ARG A 1 305 ? 27.758 -4.435 -7.788 1.00 86.12 305 ARG A N 1
ATOM 2323 C CA . ARG A 1 305 ? 26.766 -5.304 -7.152 1.00 86.12 305 ARG A CA 1
ATOM 2324 C C . ARG A 1 305 ? 27.283 -5.767 -5.789 1.00 86.12 305 ARG A C 1
ATOM 2326 O O . ARG A 1 305 ? 28.189 -6.592 -5.711 1.00 86.12 305 ARG A O 1
ATOM 2333 N N . ARG A 1 306 ? 26.677 -5.268 -4.710 1.00 86.88 306 ARG A N 1
ATOM 2334 C CA . ARG A 1 306 ? 27.014 -5.627 -3.324 1.00 86.88 306 ARG A CA 1
ATOM 2335 C C . ARG A 1 306 ? 25.839 -6.322 -2.649 1.00 86.88 306 ARG A C 1
ATOM 2337 O O . ARG A 1 306 ? 25.008 -5.661 -2.030 1.00 86.88 306 ARG A O 1
ATOM 2344 N N . ASN A 1 307 ? 25.809 -7.650 -2.731 1.00 88.19 307 ASN A N 1
ATOM 2345 C CA . ASN A 1 307 ? 24.698 -8.461 -2.230 1.00 88.19 307 ASN A CA 1
ATOM 2346 C C . ASN A 1 307 ? 25.107 -9.350 -1.060 1.00 88.19 307 ASN A C 1
ATOM 2348 O O . ASN A 1 307 ? 26.244 -9.810 -0.987 1.00 88.19 307 ASN A O 1
ATOM 2352 N N . LEU A 1 308 ? 24.145 -9.644 -0.184 1.00 88.62 308 LEU A N 1
ATOM 2353 C CA . LEU A 1 308 ? 24.316 -10.602 0.912 1.00 88.62 308 LEU A CA 1
ATOM 2354 C C . LEU A 1 308 ? 24.530 -12.036 0.403 1.00 88.62 308 LEU A C 1
ATOM 2356 O O . LEU A 1 308 ? 25.260 -12.803 1.020 1.00 88.62 308 LEU A O 1
ATOM 2360 N N . LEU A 1 309 ? 23.908 -12.390 -0.727 1.00 89.00 309 LEU A N 1
ATOM 2361 C CA . LEU A 1 309 ? 23.948 -13.729 -1.323 1.00 89.00 309 LEU A CA 1
ATOM 2362 C C . LEU A 1 309 ? 24.432 -13.663 -2.787 1.00 89.00 309 LEU A C 1
ATOM 2364 O O . LEU A 1 309 ? 23.632 -13.847 -3.709 1.00 89.00 309 LEU A O 1
ATOM 2368 N N . PRO A 1 310 ? 25.728 -13.391 -3.033 1.00 82.62 310 PRO A N 1
ATOM 2369 C CA . PRO A 1 310 ? 26.243 -13.047 -4.364 1.00 82.62 310 PRO A CA 1
ATOM 2370 C C . PRO A 1 310 ? 26.068 -14.160 -5.410 1.00 82.62 310 PRO A C 1
ATOM 2372 O O . PRO A 1 310 ? 25.804 -13.863 -6.577 1.00 82.62 310 PRO A O 1
ATOM 2375 N N . ASN A 1 311 ? 26.133 -15.426 -4.985 1.00 85.25 311 ASN A N 1
ATOM 2376 C CA . ASN A 1 311 ? 26.048 -16.609 -5.854 1.00 85.25 311 ASN A CA 1
ATOM 2377 C C . ASN A 1 311 ? 24.609 -17.078 -6.118 1.00 85.25 311 ASN A C 1
ATOM 2379 O O . ASN A 1 311 ? 24.394 -18.176 -6.625 1.00 85.25 311 ASN A O 1
ATOM 2383 N N . THR A 1 312 ? 23.613 -16.277 -5.741 1.00 88.81 312 THR A N 1
ATOM 2384 C CA . THR A 1 312 ? 22.199 -16.622 -5.903 1.00 88.81 312 THR A CA 1
ATOM 2385 C C . THR A 1 312 ? 21.499 -15.636 -6.832 1.00 88.81 312 THR A C 1
ATOM 2387 O O . THR A 1 312 ? 21.971 -14.522 -7.076 1.00 88.81 312 THR A O 1
ATOM 2390 N N . SER A 1 313 ? 20.321 -16.027 -7.320 1.00 87.56 313 SER A N 1
ATOM 2391 C CA . SER A 1 313 ? 19.419 -15.132 -8.051 1.00 87.56 313 SER A CA 1
ATOM 2392 C C . SER A 1 313 ? 18.708 -14.119 -7.143 1.00 87.56 313 SER A C 1
ATOM 2394 O O . SER A 1 313 ? 17.784 -13.462 -7.611 1.00 87.56 313 SER A O 1
ATOM 2396 N N . LEU A 1 314 ? 19.075 -14.010 -5.862 1.00 91.81 314 LEU A N 1
ATOM 2397 C CA . LEU A 1 314 ? 18.503 -13.032 -4.941 1.00 91.81 314 LEU A CA 1
ATOM 2398 C C . LEU A 1 314 ? 19.301 -11.718 -4.973 1.00 91.81 314 LEU A C 1
ATOM 2400 O O . LEU A 1 314 ? 20.532 -11.703 -4.916 1.00 91.81 314 LEU A O 1
ATOM 2404 N N . GLU A 1 315 ? 18.581 -10.603 -5.041 1.00 89.62 315 GLU A N 1
ATOM 2405 C CA . GLU A 1 315 ? 19.097 -9.230 -5.119 1.00 89.62 315 GLU A CA 1
ATOM 2406 C C . GLU A 1 315 ? 18.899 -8.492 -3.799 1.00 89.62 315 GLU A C 1
ATOM 2408 O O . GLU A 1 315 ? 18.319 -7.414 -3.725 1.00 89.62 315 GLU A O 1
ATOM 2413 N N . ILE A 1 316 ? 19.378 -9.105 -2.718 1.00 90.50 316 ILE A N 1
ATOM 2414 C CA . ILE A 1 316 ? 19.341 -8.489 -1.394 1.00 90.50 316 ILE A CA 1
ATOM 2415 C C . ILE A 1 316 ? 20.641 -7.714 -1.194 1.00 90.50 316 ILE A C 1
ATOM 2417 O O . ILE A 1 316 ? 21.690 -8.297 -0.895 1.00 90.50 316 ILE A O 1
ATOM 2421 N N . ALA A 1 317 ? 20.564 -6.399 -1.393 1.00 87.88 317 ALA A N 1
ATOM 2422 C CA . ALA A 1 317 ? 21.695 -5.494 -1.250 1.00 87.88 317 ALA A CA 1
ATOM 2423 C C . ALA A 1 317 ? 22.189 -5.419 0.204 1.00 87.88 317 ALA A C 1
ATOM 2425 O O . ALA A 1 317 ? 21.405 -5.442 1.156 1.00 87.88 317 ALA A O 1
ATOM 2426 N N . ILE A 1 318 ? 23.503 -5.282 0.382 1.00 89.56 318 ILE A N 1
ATOM 2427 C CA . ILE A 1 318 ? 24.096 -5.014 1.694 1.00 89.56 318 ILE A CA 1
ATOM 2428 C C . ILE A 1 318 ? 23.688 -3.595 2.114 1.00 89.56 318 ILE A C 1
ATOM 2430 O O . ILE A 1 318 ? 23.973 -2.642 1.379 1.00 89.56 318 ILE A O 1
ATOM 2434 N N . PRO A 1 319 ? 23.056 -3.415 3.287 1.00 89.50 319 PRO A N 1
ATOM 2435 C CA . PRO A 1 319 ? 22.605 -2.100 3.709 1.00 89.50 319 PRO A CA 1
ATOM 2436 C C . PRO A 1 319 ? 23.799 -1.162 3.903 1.00 89.50 319 PRO A C 1
ATOM 2438 O O . PRO A 1 319 ? 24.802 -1.501 4.537 1.00 89.50 319 PRO A O 1
ATOM 2441 N N . SER A 1 320 ? 23.697 0.051 3.358 1.00 89.38 320 SER A N 1
ATOM 2442 C CA . SER A 1 320 ? 24.719 1.077 3.568 1.00 89.38 320 SER A CA 1
ATOM 2443 C C . SER A 1 320 ? 24.740 1.540 5.029 1.00 89.38 320 SER A C 1
ATOM 2445 O O . SER A 1 320 ? 23.724 1.475 5.723 1.00 89.38 320 SER A O 1
ATOM 2447 N N . ARG A 1 321 ? 25.876 2.081 5.496 1.00 90.56 321 ARG A N 1
ATOM 2448 C CA . ARG A 1 321 ? 26.006 2.611 6.870 1.00 90.56 321 ARG A CA 1
ATOM 2449 C C . ARG A 1 321 ? 24.915 3.631 7.208 1.00 90.56 321 ARG A C 1
ATOM 2451 O O . ARG A 1 321 ? 24.348 3.575 8.290 1.00 90.56 321 ARG A O 1
ATOM 2458 N N . ILE A 1 322 ? 24.579 4.504 6.256 1.00 90.69 322 ILE A N 1
ATOM 2459 C CA . ILE A 1 322 ? 23.500 5.495 6.395 1.00 90.69 322 ILE A CA 1
ATOM 2460 C C . ILE A 1 322 ? 22.148 4.802 6.604 1.00 90.69 322 ILE A C 1
ATOM 2462 O O . ILE A 1 322 ? 21.373 5.212 7.461 1.00 90.69 322 ILE A O 1
ATOM 2466 N N . SER A 1 323 ? 21.876 3.724 5.861 1.00 90.50 323 SER A N 1
ATOM 2467 C CA . SER A 1 323 ? 20.634 2.951 5.997 1.00 90.50 323 SER A CA 1
ATOM 2468 C C . SER A 1 323 ? 20.530 2.281 7.365 1.00 90.50 323 SER A C 1
ATOM 2470 O O . SER A 1 323 ? 19.480 2.353 7.993 1.00 90.50 323 SER A O 1
ATOM 2472 N N . VAL A 1 324 ? 21.623 1.678 7.846 1.00 93.12 324 VAL A N 1
ATOM 2473 C CA . VAL A 1 324 ? 21.669 1.033 9.168 1.00 93.12 324 VAL A CA 1
ATOM 2474 C C . VAL A 1 324 ? 21.476 2.061 10.282 1.00 93.12 324 VAL A C 1
ATOM 2476 O O . VAL A 1 324 ? 20.631 1.865 11.149 1.00 93.12 324 VAL A O 1
ATOM 2479 N N . LEU A 1 325 ? 22.205 3.179 10.240 1.00 93.56 325 LEU A N 1
ATOM 2480 C CA . LEU A 1 325 ? 22.070 4.247 11.234 1.00 93.56 325 LEU A CA 1
ATOM 2481 C C . LEU A 1 325 ? 20.661 4.849 11.233 1.00 93.56 325 LEU A C 1
ATOM 2483 O O . LEU A 1 325 ? 20.071 5.012 12.297 1.00 93.56 325 LEU A O 1
ATOM 2487 N N . GLY A 1 326 ? 20.096 5.122 10.053 1.00 92.06 326 GLY A N 1
ATOM 2488 C CA . GLY A 1 326 ? 18.728 5.624 9.921 1.00 92.06 326 GLY A CA 1
ATOM 2489 C C . GLY A 1 326 ? 17.680 4.643 10.452 1.00 92.06 326 GLY A C 1
ATOM 2490 O O . GLY A 1 326 ? 16.744 5.056 11.131 1.00 92.06 326 GLY A O 1
ATOM 2491 N N . PHE A 1 327 ? 17.859 3.341 10.208 1.00 92.38 327 PHE A N 1
ATOM 2492 C CA . PHE A 1 327 ? 16.988 2.296 10.746 1.00 92.38 327 PHE A CA 1
ATOM 2493 C C . PHE A 1 327 ? 17.047 2.228 12.278 1.00 92.38 327 PHE A C 1
ATOM 2495 O O . PHE A 1 327 ? 16.003 2.209 12.927 1.00 92.38 327 PHE A O 1
ATOM 2502 N N . LEU A 1 328 ? 18.250 2.249 12.864 1.00 94.88 328 LEU A N 1
ATOM 2503 C CA . LEU A 1 328 ? 18.436 2.242 14.320 1.00 94.88 328 LEU A CA 1
ATOM 2504 C C . LEU A 1 328 ? 17.859 3.501 14.980 1.00 94.88 328 LEU A C 1
ATOM 2506 O O . LEU A 1 328 ? 17.156 3.395 15.982 1.00 94.88 328 LEU A O 1
ATOM 2510 N N . ALA A 1 329 ? 18.098 4.679 14.396 1.00 93.25 329 ALA A N 1
ATOM 2511 C CA . ALA A 1 329 ? 17.509 5.932 14.865 1.00 93.25 329 ALA A CA 1
ATOM 2512 C C . ALA A 1 329 ? 15.974 5.888 14.800 1.00 93.25 329 ALA A C 1
ATOM 2514 O O . ALA A 1 329 ? 15.294 6.271 15.749 1.00 93.25 329 ALA A O 1
ATOM 2515 N N . GLY A 1 330 ? 15.425 5.338 13.715 1.00 92.69 330 GLY A N 1
ATOM 2516 C CA . GLY A 1 330 ? 13.997 5.086 13.564 1.00 92.69 330 GLY A CA 1
ATOM 2517 C C . GLY A 1 330 ? 13.408 4.227 14.675 1.00 92.69 330 GLY A C 1
ATOM 2518 O O . GLY A 1 330 ? 12.401 4.595 15.277 1.00 92.69 330 GLY A O 1
ATOM 2519 N N . TRP A 1 331 ? 14.054 3.102 14.977 1.00 93.81 331 TRP A N 1
ATOM 2520 C CA . TRP A 1 331 ? 13.640 2.214 16.062 1.00 93.81 331 TRP A CA 1
ATOM 2521 C C . TRP A 1 331 ? 13.748 2.859 17.439 1.00 93.81 331 TRP A C 1
ATOM 2523 O O . TRP A 1 331 ? 12.870 2.638 18.269 1.00 93.81 331 TRP A O 1
ATOM 2533 N N . ALA A 1 332 ? 14.762 3.694 17.673 1.00 95.12 332 ALA A N 1
ATOM 2534 C CA . ALA A 1 332 ? 14.850 4.477 18.899 1.00 95.12 332 ALA A CA 1
ATOM 2535 C C . ALA A 1 332 ? 13.642 5.420 19.041 1.00 95.12 332 ALA A C 1
ATOM 2537 O O . ALA A 1 332 ? 13.014 5.452 20.097 1.00 95.12 332 ALA A O 1
ATOM 2538 N N . CYS A 1 333 ? 13.239 6.117 17.971 1.00 93.75 333 CYS A N 1
ATOM 2539 C CA . CYS A 1 333 ? 12.030 6.945 17.988 1.00 93.75 333 CYS A CA 1
ATOM 2540 C C . CYS A 1 333 ? 10.756 6.123 18.237 1.00 93.75 333 CYS A C 1
ATOM 2542 O O . CYS A 1 333 ? 9.895 6.549 19.004 1.00 93.75 333 CYS A O 1
ATOM 2544 N N . VAL A 1 334 ? 10.631 4.940 17.628 1.00 92.69 334 VAL A N 1
ATOM 2545 C CA . VAL A 1 334 ? 9.501 4.030 17.885 1.00 92.69 334 VAL A CA 1
ATOM 2546 C C . VAL A 1 334 ? 9.473 3.599 19.352 1.00 92.69 334 VAL A C 1
ATOM 2548 O O . VAL A 1 334 ? 8.414 3.651 19.972 1.00 92.69 334 VAL A O 1
ATOM 2551 N N . ALA A 1 335 ? 10.620 3.228 19.926 1.00 94.50 335 ALA A N 1
ATOM 2552 C CA . ALA A 1 335 ? 10.723 2.858 21.334 1.00 94.50 335 ALA A CA 1
ATOM 2553 C C . ALA A 1 335 ? 10.289 4.010 22.251 1.00 94.50 335 ALA A C 1
ATOM 2555 O O . ALA A 1 335 ? 9.521 3.781 23.180 1.00 94.50 335 ALA A O 1
ATOM 2556 N N . VAL A 1 336 ? 10.698 5.247 21.947 1.00 94.44 336 VAL A N 1
ATOM 2557 C CA . VAL A 1 336 ? 10.244 6.444 22.673 1.00 94.44 336 VAL A CA 1
ATOM 2558 C C . VAL A 1 336 ? 8.724 6.584 22.605 1.00 94.44 336 VAL A C 1
ATOM 2560 O O . VAL A 1 336 ? 8.095 6.733 23.647 1.00 94.44 336 VAL A O 1
ATOM 2563 N N . ILE A 1 337 ? 8.114 6.471 21.419 1.00 92.06 337 ILE A N 1
ATOM 2564 C CA . ILE A 1 337 ? 6.650 6.551 21.271 1.00 92.06 337 ILE A CA 1
ATOM 2565 C C . ILE A 1 337 ? 5.961 5.477 22.123 1.00 92.06 337 ILE A C 1
ATOM 2567 O O . ILE A 1 337 ? 5.030 5.790 22.862 1.00 92.06 337 ILE A O 1
ATOM 2571 N N . VAL A 1 338 ? 6.425 4.227 22.056 1.00 91.25 338 VAL A N 1
ATOM 2572 C CA . VAL A 1 338 ? 5.846 3.110 22.819 1.00 91.25 338 VAL A CA 1
ATOM 2573 C C . VAL A 1 338 ? 5.973 3.339 24.325 1.00 91.25 338 VAL A C 1
ATOM 2575 O O . VAL A 1 338 ? 4.992 3.166 25.043 1.00 91.25 338 VAL A O 1
ATOM 2578 N N . VAL A 1 339 ? 7.145 3.763 24.806 1.00 93.50 339 VAL A N 1
ATOM 2579 C CA . VAL A 1 339 ? 7.371 4.063 26.227 1.00 93.50 339 VAL A CA 1
ATOM 2580 C C . VAL A 1 339 ? 6.481 5.215 26.685 1.00 93.50 339 VAL A C 1
ATOM 2582 O O . VAL A 1 339 ? 5.832 5.092 27.718 1.00 93.50 339 VAL A O 1
ATOM 2585 N N . CYS A 1 340 ? 6.376 6.297 25.909 1.00 90.94 340 CYS A N 1
ATOM 2586 C CA . CYS A 1 340 ? 5.486 7.411 26.231 1.00 90.94 340 CYS A CA 1
ATOM 2587 C C . CYS A 1 340 ? 4.025 6.956 26.345 1.00 90.94 340 CYS A C 1
ATOM 2589 O O . CYS A 1 340 ? 3.359 7.294 27.319 1.00 90.94 340 CYS A O 1
ATOM 2591 N N . VAL A 1 341 ? 3.534 6.154 25.395 1.00 88.94 341 VAL A N 1
ATOM 2592 C CA . VAL A 1 341 ? 2.168 5.604 25.443 1.00 88.94 341 VAL A CA 1
ATOM 2593 C C . VAL A 1 341 ? 1.980 4.702 26.660 1.00 88.94 341 VAL A C 1
ATOM 2595 O O . VAL A 1 341 ? 0.974 4.816 27.353 1.00 88.94 341 VAL A O 1
ATOM 2598 N N . TYR A 1 342 ? 2.948 3.833 26.949 1.00 89.81 342 TYR A N 1
ATOM 2599 C CA . TYR A 1 342 ? 2.906 2.950 28.112 1.00 89.81 342 TYR A CA 1
ATOM 2600 C C . TYR A 1 342 ? 2.878 3.733 29.430 1.00 89.81 342 TYR A C 1
ATOM 2602 O O . TYR A 1 342 ? 2.138 3.372 30.340 1.00 89.81 342 TYR A O 1
ATOM 2610 N N . MET A 1 343 ? 3.649 4.817 29.534 1.00 91.19 343 MET A N 1
ATOM 2611 C CA . MET A 1 343 ? 3.634 5.694 30.705 1.00 91.19 343 MET A CA 1
ATOM 2612 C C . MET A 1 343 ? 2.295 6.419 30.857 1.00 91.19 343 MET A C 1
ATOM 2614 O O . MET A 1 343 ? 1.788 6.487 31.967 1.00 91.19 343 MET A O 1
ATOM 2618 N N . ILE A 1 344 ? 1.701 6.905 29.761 1.00 87.19 344 ILE A N 1
ATOM 2619 C CA . ILE A 1 344 ? 0.367 7.533 29.779 1.00 87.19 344 ILE A CA 1
ATOM 2620 C C . ILE A 1 344 ? -0.718 6.527 30.186 1.00 87.19 344 ILE A C 1
ATOM 2622 O O . ILE A 1 344 ? -1.680 6.900 30.839 1.00 87.19 344 ILE A O 1
ATOM 2626 N N . ALA A 1 345 ? -0.588 5.260 29.789 1.00 82.75 345 ALA A N 1
ATOM 2627 C CA . ALA A 1 345 ? -1.586 4.234 30.085 1.00 82.75 345 ALA A CA 1
ATOM 2628 C C . ALA A 1 345 ? -1.518 3.692 31.525 1.00 82.75 345 ALA A C 1
ATOM 2630 O O . ALA A 1 345 ? -2.513 3.157 32.007 1.00 82.75 345 ALA A O 1
ATOM 2631 N N . ASN A 1 346 ? -0.359 3.784 32.188 1.00 83.50 346 ASN A N 1
ATOM 2632 C CA . ASN A 1 346 ? -0.152 3.276 33.552 1.00 83.50 346 ASN A CA 1
ATOM 2633 C C . ASN A 1 346 ? -0.044 4.372 34.624 1.00 83.50 346 ASN A C 1
ATOM 2635 O O . ASN A 1 346 ? 0.080 4.035 35.802 1.00 83.50 346 ASN A O 1
ATOM 2639 N N . GLY A 1 347 ? -0.005 5.644 34.225 1.00 65.88 347 GLY A N 1
ATOM 2640 C CA . GLY A 1 347 ? -0.019 6.800 35.124 1.00 65.88 347 GLY A CA 1
ATOM 2641 C C . GLY A 1 347 ? -1.429 7.327 35.309 1.00 65.88 347 GLY A C 1
ATOM 2642 O O . GLY A 1 347 ? -1.777 7.625 36.470 1.00 65.88 347 GLY A O 1
#

Secondary structure (DSSP, 8-state):
--S-HHHHHHHHHHHHHHGGG-HHHHHHHHTSSSHHHHHHHHHHHHHHHHHHHHHHHHHHHHHHHHHHHTT----GGGHHHHHHHHHHHHH-TTHHHHHHHHHHHHHHHHHHHHHHHHHHHHIIIIIHHHS-S--HHHHHHHHHHHHHHHHHHHHHHHTT-SSHHHHHHHHHHHHHHHHHHHHHHHHBTT--HHHHHHHHHHHHHHHHHTS-EEETTEEEE-HHHHHGGGS-GGGEETTEE-HHHHHHHHHHHHHHHHHHHHHHSPPPPHHHHHHHHHHHHSPP-TT---SSTT-PPTT--PPP--BSSTTSSB--BPPPHHHHHHHHHHHHHHHHHHHHHHHHHH-

Foldseek 3Di:
DFDDPLNVVLLVVLCVLQVVQPLLLVVQLVPDLWNVRSVVCVLVVVLVVLVVVLVVVVQLVVLCVVCVVVVHDDDSQCSVVVVLVVPQVVVDNCSSVVVVVVVVVVVVVVLVSNLQSQLCCCLVVPVCVVDPDDDPVVSVVSSVVSSVVVVVVVVVVVVVDPDPVRVVLVVSLLRNQLSLLVVCVQWFQLFDPQLSCQLNVQLVVLLVLLDFDDDVPDGPDDNLVVPLVVDDPVQDDPSHGRSSVSSCRSNVSSNVSSVVRSVVDDGDDPVLSVLQVQVVQFIRDRPFDDPDPSGDGPPGDRDDQAAPCVPHSTRHHDDDPVRVVSVVVSVVSVVVSVVVSVVVVVD